Protein AF-A0A2A4NPJ2-F1 (afdb_monomer_lite)

Radius of gyration: 21.4 Å; chains: 1; bounding box: 57×43×65 Å

pLDDT: mean 79.49, std 15.59, range [33.19, 97.94]

Structure (mmCIF, N/CA/C/O backbone):
data_AF-A0A2A4NPJ2-F1
#
_entry.id   AF-A0A2A4NPJ2-F1
#
loop_
_atom_site.group_PDB
_atom_site.id
_atom_site.type_symbol
_atom_site.label_atom_id
_atom_site.label_alt_id
_atom_site.label_comp_id
_atom_site.label_asym_id
_atom_site.label_entity_id
_atom_site.label_seq_id
_atom_site.pdbx_PDB_ins_code
_atom_site.Cartn_x
_atom_site.Cartn_y
_atom_site.Cartn_z
_atom_site.occupancy
_atom_site.B_iso_or_equiv
_atom_site.auth_seq_id
_atom_site.auth_comp_id
_atom_site.auth_asym_id
_atom_site.auth_atom_id
_atom_site.pdbx_PDB_model_num
ATOM 1 N N . MET A 1 1 ? 4.115 4.127 -34.976 1.00 37.84 1 MET A N 1
ATOM 2 C CA . MET A 1 1 ? 2.954 5.045 -34.970 1.00 37.84 1 MET A CA 1
ATOM 3 C C . MET A 1 1 ? 3.213 6.065 -33.872 1.00 37.84 1 MET A C 1
ATOM 5 O O . MET A 1 1 ? 3.598 5.655 -32.788 1.00 37.84 1 MET A O 1
ATOM 9 N N . PHE A 1 2 ? 3.169 7.351 -34.216 1.00 33.19 2 PHE A N 1
ATOM 10 C CA . PHE A 1 2 ? 3.746 8.471 -33.465 1.00 33.19 2 PHE A CA 1
ATOM 11 C C . PHE A 1 2 ? 3.137 8.663 -32.072 1.00 33.19 2 PHE A C 1
ATOM 13 O O . PHE A 1 2 ? 1.948 8.946 -31.958 1.00 33.19 2 PHE A O 1
ATOM 20 N N . PHE A 1 3 ? 3.976 8.616 -31.040 1.00 36.50 3 PHE A N 1
ATOM 21 C CA . PHE A 1 3 ? 3.668 9.196 -29.741 1.00 36.50 3 PHE A CA 1
ATOM 22 C C . PHE A 1 3 ? 4.771 10.215 -29.409 1.00 36.50 3 PHE A C 1
ATOM 24 O O . PHE A 1 3 ? 5.956 9.891 -29.369 1.00 36.50 3 PHE A O 1
ATOM 31 N N . ASN A 1 4 ? 4.382 11.489 -29.303 1.00 46.84 4 ASN A N 1
ATOM 32 C CA . ASN A 1 4 ? 5.209 12.538 -28.706 1.00 46.84 4 ASN A CA 1
ATOM 33 C C . ASN A 1 4 ? 5.030 12.418 -27.197 1.00 46.84 4 ASN A C 1
ATOM 35 O O . ASN A 1 4 ? 3.875 12.390 -26.788 1.00 46.84 4 ASN A O 1
ATOM 39 N N . GLY A 1 5 ? 6.112 12.443 -26.406 1.00 56.00 5 GLY A N 1
ATOM 40 C CA . GLY A 1 5 ? 6.129 12.109 -24.968 1.00 56.00 5 GLY A CA 1
ATOM 41 C C . GLY A 1 5 ? 4.948 12.607 -24.117 1.00 56.00 5 GLY A C 1
ATOM 42 O O . GLY A 1 5 ? 4.549 11.939 -23.168 1.00 56.00 5 GLY A O 1
ATOM 43 N N . SER A 1 6 ? 4.343 13.751 -24.454 1.00 63.91 6 SER A N 1
ATOM 44 C CA . SER A 1 6 ? 3.122 14.269 -23.818 1.00 63.91 6 SER A CA 1
ATOM 45 C C . SER A 1 6 ? 1.911 13.321 -23.899 1.00 63.91 6 SER A C 1
ATOM 47 O O . SER A 1 6 ? 1.078 13.312 -22.992 1.00 63.91 6 SER A O 1
ATOM 49 N N . THR A 1 7 ? 1.819 12.508 -24.948 1.00 70.00 7 THR A N 1
ATOM 50 C CA . THR A 1 7 ? 0.720 11.569 -25.216 1.00 70.00 7 THR A CA 1
ATOM 51 C C . THR A 1 7 ? 0.802 10.350 -24.296 1.00 70.00 7 THR A C 1
ATOM 53 O O . THR A 1 7 ? -0.206 9.939 -23.722 1.00 70.00 7 THR A O 1
ATOM 56 N N . GLU A 1 8 ? 2.002 9.808 -24.085 1.00 71.25 8 GLU A N 1
ATOM 57 C CA . GLU A 1 8 ? 2.269 8.692 -23.173 1.00 71.25 8 GLU A CA 1
ATOM 58 C C . GLU A 1 8 ? 2.045 9.110 -21.719 1.00 71.25 8 GLU A C 1
ATOM 60 O O . GLU A 1 8 ? 1.394 8.386 -20.963 1.00 71.25 8 GLU A O 1
ATOM 65 N N . TYR A 1 9 ? 2.491 10.315 -21.342 1.00 69.81 9 TYR A N 1
ATOM 66 C CA . TYR A 1 9 ? 2.181 10.895 -20.032 1.00 69.81 9 TYR A CA 1
ATOM 67 C C . TYR A 1 9 ? 0.668 11.000 -19.806 1.00 69.81 9 TYR A C 1
ATOM 69 O O . TYR A 1 9 ? 0.167 10.566 -18.766 1.00 69.81 9 TYR A O 1
ATOM 77 N N . ALA A 1 10 ? -0.074 11.541 -20.777 1.00 69.81 10 ALA A N 1
ATOM 78 C CA . ALA A 1 10 ? -1.525 11.668 -20.676 1.00 69.81 10 ALA A CA 1
ATOM 79 C C . ALA A 1 10 ? -2.221 10.300 -20.569 1.00 69.81 10 ALA A C 1
ATOM 81 O O . ALA A 1 10 ? -3.162 10.153 -19.784 1.00 69.81 10 ALA A O 1
ATOM 82 N N . LEU A 1 11 ? -1.742 9.287 -21.298 1.00 74.81 11 LEU A N 1
ATOM 83 C CA . LEU A 1 11 ? -2.266 7.922 -21.238 1.00 74.81 11 LEU A CA 1
ATOM 84 C C . LEU A 1 11 ? -2.028 7.283 -19.863 1.00 74.81 11 LEU A C 1
ATOM 86 O O . LEU A 1 11 ? -2.975 6.778 -19.259 1.00 74.81 11 LEU A O 1
ATOM 90 N N . ILE A 1 12 ? -0.801 7.349 -19.336 1.00 74.88 12 ILE A N 1
ATOM 91 C CA . ILE A 1 12 ? -0.451 6.813 -18.009 1.00 74.88 12 ILE A CA 1
ATOM 92 C C . ILE A 1 12 ? -1.304 7.478 -16.924 1.00 74.88 12 ILE A C 1
ATOM 94 O O . ILE A 1 12 ? -1.872 6.792 -16.067 1.00 74.88 12 ILE A O 1
ATOM 98 N N . LEU A 1 13 ? -1.454 8.804 -16.979 1.00 74.88 13 LEU A N 1
ATOM 99 C CA . LEU A 1 13 ? -2.294 9.547 -16.039 1.00 74.88 13 LEU A CA 1
ATOM 100 C C . LEU A 1 13 ? -3.776 9.181 -16.176 1.00 74.88 13 LEU A C 1
ATOM 102 O O . LEU A 1 13 ? -4.450 9.001 -15.162 1.00 74.88 13 LEU A O 1
ATOM 106 N N . SER A 1 14 ? -4.278 9.000 -17.398 1.00 73.19 14 SER A N 1
ATOM 107 C CA . SER A 1 14 ? -5.668 8.598 -17.647 1.00 73.19 14 SER A CA 1
ATOM 108 C C . SER A 1 14 ? -5.957 7.196 -17.115 1.00 73.19 14 SER A C 1
ATOM 110 O O . SER A 1 14 ? -6.957 6.996 -16.428 1.00 73.19 14 SER A O 1
ATOM 112 N N . ILE A 1 15 ? -5.062 6.233 -17.352 1.00 76.06 15 ILE A N 1
ATO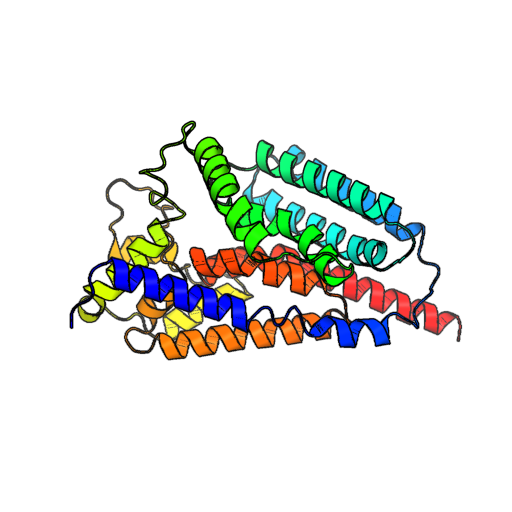M 113 C CA . ILE A 1 15 ? -5.186 4.872 -16.812 1.00 76.06 15 ILE A CA 1
ATOM 114 C C . ILE A 1 15 ? -5.132 4.906 -15.282 1.00 76.06 15 ILE A C 1
ATOM 116 O O . ILE A 1 15 ? -5.955 4.271 -14.626 1.00 76.06 15 ILE A O 1
ATOM 120 N N . THR A 1 16 ? -4.221 5.693 -14.706 1.00 74.69 16 THR A N 1
ATOM 121 C CA . THR A 1 16 ? -4.122 5.884 -13.251 1.00 74.69 16 THR A CA 1
ATOM 122 C C . THR A 1 16 ? -5.418 6.460 -12.677 1.00 74.69 16 THR A C 1
ATOM 124 O O . THR A 1 16 ? -5.929 5.969 -11.669 1.00 74.69 16 THR A O 1
ATOM 127 N N . PHE A 1 17 ? -5.999 7.465 -13.335 1.00 74.19 17 PHE A N 1
ATOM 128 C CA . PHE A 1 17 ? -7.273 8.056 -12.938 1.00 74.19 17 PHE A CA 1
ATOM 129 C C . PHE A 1 17 ? -8.427 7.050 -13.025 1.00 74.19 17 PHE A C 1
ATOM 131 O O . PHE A 1 17 ? -9.209 6.939 -12.084 1.00 74.19 17 PHE A O 1
ATOM 138 N N . ILE A 1 18 ? -8.511 6.270 -14.107 1.00 72.88 18 ILE A N 1
ATOM 139 C CA . ILE A 1 18 ? -9.513 5.206 -14.269 1.00 72.88 18 ILE A CA 1
ATOM 140 C C . ILE A 1 18 ? -9.355 4.150 -13.169 1.00 72.88 18 ILE A C 1
ATOM 142 O O . ILE A 1 18 ? -10.344 3.751 -12.554 1.00 72.88 18 ILE A O 1
ATOM 146 N N . PHE A 1 19 ? -8.124 3.748 -12.852 1.00 71.44 19 PHE A N 1
ATOM 147 C CA . PHE A 1 19 ? -7.827 2.815 -11.764 1.00 71.44 19 PHE A CA 1
ATOM 148 C C . PHE A 1 19 ? -8.339 3.351 -10.414 1.00 71.44 19 PHE A C 1
ATOM 150 O O . PHE A 1 19 ? -9.047 2.649 -9.685 1.00 71.44 19 PHE A O 1
ATOM 157 N N . PHE A 1 20 ? -8.092 4.634 -10.127 1.00 69.62 20 PHE A N 1
ATOM 158 C CA . PHE A 1 20 ? -8.649 5.335 -8.965 1.00 69.62 20 PHE A CA 1
ATOM 159 C C . PHE A 1 20 ? -10.156 5.593 -9.039 1.00 69.62 20 PHE A C 1
ATOM 161 O O . PHE A 1 20 ? -10.760 5.846 -8.006 1.00 69.62 20 PHE A O 1
ATOM 168 N N . ALA A 1 21 ? -10.795 5.558 -10.202 1.00 66.38 21 ALA A N 1
ATOM 169 C CA . ALA A 1 21 ? -12.247 5.677 -10.298 1.00 66.38 21 ALA A CA 1
ATOM 170 C C . ALA A 1 21 ? -12.932 4.327 -10.026 1.00 66.38 21 ALA A C 1
ATOM 172 O O . ALA A 1 21 ? -13.960 4.270 -9.345 1.00 66.38 21 ALA A O 1
ATOM 173 N N . ILE A 1 22 ? -12.341 3.234 -10.519 1.00 66.75 22 ILE A N 1
ATOM 174 C CA . ILE A 1 22 ? -12.898 1.878 -10.443 1.00 66.75 22 ILE A CA 1
ATOM 175 C C . ILE A 1 22 ? -12.765 1.292 -9.033 1.00 66.75 22 ILE A C 1
ATOM 177 O O . ILE A 1 22 ? -13.729 0.729 -8.508 1.00 66.75 22 ILE A O 1
ATOM 181 N N . ILE A 1 23 ? -11.596 1.420 -8.400 1.00 60.66 23 ILE A N 1
ATOM 182 C CA . ILE A 1 23 ? -11.317 0.724 -7.132 1.00 60.66 23 ILE A CA 1
ATOM 183 C C . ILE A 1 23 ? -12.108 1.275 -5.942 1.00 60.66 23 ILE A C 1
ATOM 185 O O . ILE A 1 23 ? -12.667 0.472 -5.183 1.00 60.66 23 ILE A O 1
ATOM 189 N N . PRO A 1 24 ? -12.213 2.602 -5.740 1.00 55.31 24 PRO A N 1
ATOM 190 C CA . PRO A 1 24 ? -12.777 3.101 -4.504 1.00 55.31 24 PRO A CA 1
ATOM 191 C C . PRO A 1 24 ? -14.247 2.737 -4.344 1.00 55.31 24 PRO A C 1
ATOM 193 O O . PRO A 1 24 ? -14.637 2.373 -3.234 1.00 55.31 24 PRO A O 1
ATOM 196 N N . GLY A 1 25 ? -15.098 2.815 -5.380 1.00 52.47 25 GLY A N 1
ATOM 197 C CA . GLY A 1 25 ? -16.555 2.622 -5.219 1.00 52.47 25 GLY A CA 1
ATOM 198 C C . GLY A 1 25 ? -17.139 3.358 -3.990 1.00 52.47 25 GLY A C 1
ATOM 199 O O . GLY A 1 25 ? -18.184 2.976 -3.460 1.00 52.47 25 GLY A O 1
ATOM 200 N N . TYR A 1 26 ? -16.415 4.374 -3.496 1.00 45.81 26 TYR A N 1
ATOM 201 C CA . TYR A 1 26 ? -16.353 4.755 -2.075 1.00 45.81 26 TYR A CA 1
ATOM 202 C C . TYR A 1 26 ? -17.618 5.505 -1.668 1.00 45.81 26 TYR A C 1
ATOM 204 O O . TYR A 1 26 ? -18.000 5.569 -0.503 1.00 45.81 26 TYR A O 1
ATOM 212 N N . GLN A 1 27 ? -18.309 6.047 -2.666 1.00 47.31 27 GLN A N 1
ATOM 213 C CA . GLN A 1 27 ? -19.460 6.905 -2.474 1.00 47.31 27 GLN A CA 1
ATOM 214 C C . GLN A 1 27 ? -20.775 6.126 -2.325 1.00 47.31 27 GLN A C 1
ATOM 216 O O . GLN A 1 27 ? -21.693 6.625 -1.678 1.00 47.31 27 GLN A O 1
ATOM 221 N N . LYS A 1 28 ? -20.885 4.886 -2.833 1.00 44.47 28 LYS A N 1
ATOM 222 C CA . LYS A 1 28 ? -22.147 4.116 -2.754 1.00 44.47 28 LYS A CA 1
ATOM 223 C C . LYS A 1 28 ? -22.298 3.277 -1.477 1.00 44.47 28 LYS A C 1
ATOM 225 O O . LYS A 1 28 ? -23.414 2.895 -1.130 1.00 44.47 28 LYS A O 1
ATOM 230 N N . THR A 1 29 ? -21.228 3.042 -0.717 1.00 45.69 29 THR A N 1
ATOM 231 C CA . THR A 1 29 ? -21.263 2.250 0.531 1.00 45.69 29 THR A CA 1
ATOM 232 C C . THR A 1 29 ? -21.981 2.933 1.700 1.00 45.69 29 THR A C 1
ATOM 234 O O . THR A 1 29 ? -22.382 2.242 2.641 1.00 45.69 29 THR A O 1
ATOM 237 N N . LYS A 1 30 ? -22.237 4.252 1.632 1.00 43.66 30 LYS A N 1
ATOM 238 C CA . LYS A 1 30 ? -22.992 4.988 2.667 1.00 43.66 30 LYS A CA 1
ATOM 239 C C . LYS A 1 30 ? -24.392 4.412 2.921 1.00 43.66 30 LYS A C 1
ATOM 241 O O . LYS A 1 30 ? -24.858 4.438 4.059 1.00 43.66 30 LYS A O 1
ATOM 246 N N . PHE A 1 31 ? -25.046 3.842 1.904 1.00 33.38 31 PHE A N 1
ATOM 247 C CA . PHE A 1 31 ? -26.418 3.335 2.038 1.00 33.38 31 PHE A CA 1
ATOM 248 C C . PHE A 1 31 ? -26.519 2.020 2.830 1.00 33.38 31 PHE A C 1
ATOM 250 O O . PHE A 1 31 ? -27.509 1.792 3.521 1.00 33.38 31 PHE A O 1
ATOM 257 N N . VAL A 1 32 ? -25.485 1.172 2.794 1.00 38.81 32 VAL A N 1
ATOM 258 C CA . VAL A 1 32 ? -25.503 -0.137 3.479 1.00 38.81 32 VAL A CA 1
ATOM 259 C C . VAL A 1 32 ? -25.161 0.005 4.968 1.00 38.81 32 VAL A C 1
ATOM 261 O O . VAL A 1 32 ? -25.775 -0.643 5.816 1.00 38.81 32 VAL A O 1
ATOM 264 N N . VAL A 1 33 ? -24.233 0.904 5.315 1.00 41.72 33 VAL A N 1
ATOM 265 C CA . VAL A 1 33 ? -23.778 1.106 6.704 1.00 41.72 33 VAL A CA 1
ATOM 266 C C . VAL A 1 33 ? -24.876 1.720 7.577 1.00 41.72 33 VAL A C 1
ATOM 268 O O . VAL A 1 33 ? -25.047 1.311 8.727 1.00 41.72 33 VAL A O 1
ATOM 271 N N . LYS A 1 34 ? -25.689 2.633 7.026 1.00 37.66 34 LYS A N 1
ATOM 272 C CA . LYS A 1 34 ? -26.767 3.301 7.775 1.00 37.66 34 LYS A CA 1
ATOM 273 C C . LYS A 1 34 ? -27.809 2.313 8.325 1.00 37.66 34 LYS A C 1
ATOM 275 O O . LYS A 1 34 ? -28.372 2.567 9.382 1.00 37.66 34 LYS A O 1
ATOM 280 N N . LYS A 1 35 ? -28.016 1.164 7.665 1.00 33.94 35 LYS A N 1
ATOM 281 C CA . LYS A 1 35 ? -28.987 0.136 8.086 1.00 33.94 35 LYS A CA 1
ATOM 282 C C . LYS A 1 35 ? -28.438 -0.838 9.144 1.00 33.94 35 LYS A C 1
ATOM 284 O O . LYS A 1 35 ? -29.213 -1.375 9.924 1.00 33.94 35 LYS A O 1
ATOM 289 N N . LEU A 1 36 ? -27.116 -1.035 9.218 1.00 39.06 36 LEU A N 1
ATOM 290 C CA . LEU A 1 36 ? -26.471 -1.941 10.188 1.00 39.06 36 LEU A CA 1
ATOM 291 C C . LEU A 1 36 ? -26.113 -1.262 11.522 1.00 39.06 36 LEU A C 1
ATOM 293 O O . LEU A 1 36 ? -26.078 -1.922 12.559 1.00 39.06 36 LEU A O 1
ATOM 297 N N . VAL A 1 37 ? -25.863 0.051 11.517 1.00 43.12 37 VAL A N 1
ATOM 298 C CA . VAL A 1 37 ? -25.403 0.797 12.707 1.00 43.12 37 VAL A CA 1
ATOM 299 C C . VAL A 1 37 ? -26.528 1.080 13.716 1.00 43.12 37 VAL A C 1
ATOM 301 O O . VAL A 1 37 ? -26.252 1.247 14.902 1.00 43.12 37 VAL A O 1
ATOM 304 N N . VAL A 1 38 ? -27.798 1.052 13.299 1.00 40.94 38 VAL A N 1
ATOM 305 C CA . VAL A 1 38 ? -28.941 1.393 14.172 1.00 40.94 38 VAL A CA 1
ATOM 306 C C . VAL A 1 38 ? -29.167 0.376 15.309 1.00 40.94 38 VAL A C 1
ATOM 308 O O . VAL A 1 38 ? -29.736 0.740 16.331 1.00 40.94 38 VAL A O 1
ATOM 311 N N . ASN A 1 39 ? -28.629 -0.849 15.223 1.00 36.66 39 ASN A N 1
ATOM 312 C CA . ASN A 1 39 ? -28.914 -1.925 16.189 1.00 36.66 39 ASN A CA 1
ATOM 313 C C . ASN A 1 39 ? -27.791 -2.277 17.189 1.00 36.66 39 ASN A C 1
ATOM 315 O O . ASN A 1 39 ? -27.896 -3.282 17.888 1.00 36.66 39 ASN A O 1
ATOM 319 N N . GLN A 1 40 ? -26.709 -1.493 17.303 1.00 42.59 40 GLN A N 1
ATOM 320 C CA . GLN A 1 40 ? -25.598 -1.806 18.227 1.00 42.59 40 GLN A CA 1
ATOM 321 C C . GLN A 1 40 ? -25.270 -0.683 19.224 1.00 42.59 40 GLN A C 1
ATOM 323 O O . GLN A 1 40 ? -24.109 -0.309 19.395 1.00 42.59 40 GLN A O 1
ATOM 328 N N . ARG A 1 41 ? -26.273 -0.175 19.954 1.00 38.62 41 ARG A N 1
ATOM 329 C CA . ARG A 1 41 ? -26.024 0.575 21.199 1.00 38.62 41 ARG A CA 1
ATOM 330 C C . ARG A 1 41 ? -25.589 -0.403 22.293 1.00 38.62 41 ARG A C 1
ATOM 332 O O . ARG A 1 41 ? -26.421 -0.924 23.022 1.00 38.62 41 ARG A O 1
ATOM 339 N N . PHE A 1 42 ? -24.288 -0.671 22.395 1.00 43.62 42 PHE A N 1
ATOM 340 C CA . PHE A 1 42 ? -23.726 -1.431 23.513 1.00 43.62 42 PHE A CA 1
ATOM 341 C C . PHE A 1 42 ? -22.606 -0.677 24.232 1.00 43.62 42 PHE A C 1
ATOM 343 O O . PHE A 1 42 ? -21.728 -0.061 23.632 1.00 43.62 42 PHE A O 1
ATOM 350 N N . ARG A 1 43 ? -22.677 -0.799 25.556 1.00 39.81 43 ARG A N 1
ATOM 351 C CA . ARG A 1 43 ? -21.858 -0.237 26.632 1.00 39.81 43 ARG A CA 1
ATOM 352 C C . ARG A 1 43 ? -20.415 -0.785 26.576 1.00 39.81 43 ARG A C 1
ATOM 354 O O . ARG A 1 43 ? -20.069 -1.695 27.317 1.00 39.81 43 ARG A O 1
ATOM 361 N N . ILE A 1 44 ? -19.577 -0.275 25.665 1.00 43.38 44 ILE A N 1
ATOM 362 C CA . ILE A 1 44 ? -18.128 -0.588 25.566 1.00 43.38 44 ILE A CA 1
ATOM 363 C C . ILE A 1 44 ? -17.310 0.717 25.563 1.00 43.38 44 ILE A C 1
ATOM 365 O O . ILE A 1 44 ? -16.522 0.977 24.654 1.00 43.38 44 ILE A O 1
ATOM 369 N N . GLU A 1 45 ? -17.546 1.593 26.542 1.00 51.19 45 GLU A N 1
ATOM 370 C CA . GLU A 1 45 ? -17.061 2.982 26.469 1.00 51.19 45 GLU A CA 1
ATOM 371 C C . GLU A 1 45 ? -15.768 3.282 27.244 1.00 51.19 45 GLU A C 1
ATOM 373 O O . GLU A 1 45 ? -15.083 4.235 26.876 1.00 51.19 45 GLU A O 1
ATOM 378 N N . ASN A 1 46 ? -15.366 2.463 28.230 1.00 49.50 46 ASN A N 1
ATOM 379 C CA . ASN A 1 46 ? -14.156 2.749 29.025 1.00 49.50 46 ASN A CA 1
ATOM 380 C C . ASN A 1 46 ? -12.934 1.875 28.697 1.00 49.50 46 ASN A C 1
ATOM 382 O O . ASN A 1 46 ? -11.859 2.427 28.476 1.00 49.50 46 ASN A O 1
ATOM 386 N N . ASN A 1 47 ? -13.070 0.551 28.550 1.00 53.38 47 ASN A N 1
ATOM 387 C CA . ASN A 1 47 ? -11.896 -0.315 28.314 1.00 53.38 47 ASN A CA 1
ATOM 388 C C . ASN A 1 47 ? -11.215 -0.115 26.946 1.00 53.38 47 ASN A C 1
ATOM 390 O O . ASN A 1 47 ? -10.044 -0.444 26.792 1.00 53.38 47 ASN A O 1
ATOM 394 N N . ASN A 1 48 ? -11.908 0.444 25.948 1.00 59.53 48 ASN A N 1
ATOM 395 C CA . ASN A 1 48 ? -11.289 0.714 24.644 1.00 59.53 48 ASN A CA 1
ATOM 396 C C . ASN A 1 48 ? -10.383 1.956 24.661 1.00 59.53 48 ASN A C 1
ATOM 398 O O . ASN A 1 48 ? -9.466 2.028 23.849 1.00 59.53 48 ASN A O 1
ATOM 402 N N . LYS A 1 49 ? -10.613 2.922 25.564 1.00 63.91 49 LYS A N 1
ATOM 403 C CA . LYS A 1 49 ? -9.827 4.168 25.621 1.00 63.91 49 LYS A CA 1
ATOM 404 C C . LYS A 1 49 ? -8.430 3.932 26.194 1.00 63.91 49 LYS A C 1
ATOM 406 O O . LYS A 1 49 ? -7.466 4.471 25.664 1.00 63.91 49 LYS A O 1
ATOM 411 N N . SER A 1 50 ? -8.317 3.094 27.226 1.00 58.25 50 SER A N 1
ATOM 412 C CA . SER A 1 50 ? -7.031 2.719 27.825 1.00 58.25 50 SER A CA 1
ATOM 413 C C . SER A 1 50 ? -6.187 1.867 26.877 1.00 58.25 50 SER A C 1
ATOM 415 O O . SER A 1 50 ? -5.021 2.178 26.673 1.00 58.25 50 SER A O 1
ATOM 417 N N . LEU A 1 51 ? -6.778 0.861 26.219 1.00 61.62 51 LEU A N 1
ATOM 418 C CA . LEU A 1 51 ? -6.099 0.057 25.188 1.00 61.62 51 LEU A CA 1
ATOM 419 C C . LEU A 1 51 ? -5.638 0.904 23.994 1.00 61.62 51 LEU A C 1
ATOM 421 O O . LEU A 1 51 ? -4.560 0.678 23.451 1.00 61.62 51 LEU A O 1
ATOM 425 N N . TRP A 1 52 ? -6.435 1.900 23.608 1.00 66.25 52 TRP A N 1
ATOM 426 C CA . TRP A 1 52 ? -6.071 2.856 22.570 1.00 66.25 52 TRP A CA 1
ATOM 427 C C . TRP A 1 52 ? -4.871 3.722 22.982 1.00 66.25 52 TRP A C 1
ATOM 429 O O . TRP A 1 52 ? -3.879 3.784 22.256 1.00 66.25 52 TRP A O 1
ATOM 439 N N . PHE A 1 53 ? -4.916 4.319 24.173 1.00 64.88 53 PHE A N 1
ATOM 440 C CA . PHE A 1 53 ? -3.811 5.119 24.703 1.00 64.88 53 PHE A CA 1
ATOM 441 C C . PHE A 1 53 ? -2.526 4.287 24.844 1.00 64.88 53 PHE A C 1
ATOM 443 O O . PHE A 1 53 ? -1.445 4.740 24.483 1.00 64.88 53 PHE A O 1
ATOM 450 N N . LEU A 1 54 ? -2.656 3.026 25.263 1.00 63.62 54 LEU A N 1
ATOM 451 C CA . LEU A 1 54 ? -1.539 2.093 25.382 1.00 63.62 54 LEU A CA 1
ATOM 452 C C . LEU A 1 54 ? -0.944 1.726 24.015 1.00 63.62 54 LEU A C 1
ATOM 454 O O . LEU A 1 54 ? 0.273 1.706 23.870 1.00 63.62 54 LEU A O 1
ATOM 458 N N . SER A 1 55 ? -1.777 1.516 22.988 1.00 63.72 55 SER A N 1
ATOM 459 C CA . SER A 1 55 ? -1.285 1.298 21.619 1.00 63.72 55 SER A CA 1
ATOM 460 C C . SER A 1 55 ? -0.511 2.507 21.091 1.00 63.72 55 SER A C 1
ATOM 462 O O . SER A 1 55 ? 0.525 2.339 20.465 1.00 63.72 55 SER A O 1
ATOM 464 N N . ILE A 1 56 ? -0.947 3.721 21.425 1.00 66.88 56 ILE A N 1
ATOM 465 C CA . ILE A 1 56 ? -0.245 4.966 21.099 1.00 66.88 56 ILE A CA 1
ATOM 466 C C . ILE A 1 56 ? 1.104 5.071 21.802 1.00 66.88 56 ILE A C 1
ATOM 468 O O . ILE A 1 56 ? 2.089 5.418 21.162 1.00 66.88 56 ILE A O 1
ATOM 472 N N . ILE A 1 57 ? 1.164 4.737 23.090 1.00 64.12 57 ILE A N 1
ATOM 473 C CA . ILE A 1 57 ? 2.419 4.722 23.848 1.00 64.12 57 ILE A CA 1
ATOM 474 C C . ILE A 1 57 ? 3.408 3.739 23.213 1.00 64.12 57 ILE A C 1
ATOM 476 O O . ILE A 1 57 ? 4.568 4.085 23.008 1.00 64.12 57 ILE A O 1
ATOM 480 N N . VAL A 1 58 ? 2.945 2.544 22.835 1.00 65.38 58 VAL A N 1
ATOM 481 C CA . VAL A 1 58 ? 3.777 1.546 22.148 1.00 65.38 58 VAL A CA 1
ATOM 482 C C . VAL A 1 58 ? 4.273 2.074 20.797 1.00 65.38 58 VAL A C 1
ATOM 484 O O . VAL A 1 58 ? 5.465 1.973 20.521 1.00 65.38 58 VAL A O 1
ATOM 487 N N . VAL A 1 59 ? 3.409 2.699 19.985 1.00 63.75 59 VAL A N 1
ATOM 488 C CA . VAL A 1 59 ? 3.808 3.327 18.706 1.00 63.75 59 VAL A CA 1
ATOM 489 C C . VAL A 1 59 ? 4.888 4.397 18.917 1.00 63.75 59 VAL A C 1
ATOM 491 O O . VAL A 1 59 ? 5.817 4.479 18.119 1.00 63.75 59 VAL A O 1
ATOM 494 N N . SER A 1 60 ? 4.785 5.200 19.979 1.00 61.44 60 SER A N 1
ATOM 495 C CA . SER A 1 60 ? 5.715 6.302 20.256 1.00 61.44 60 SER A CA 1
ATOM 496 C C . SER A 1 60 ? 7.066 5.847 20.817 1.00 61.44 60 SER A C 1
ATOM 498 O O . SER A 1 60 ? 8.075 6.486 20.544 1.00 61.44 60 SER A O 1
ATOM 500 N N . ILE A 1 61 ? 7.105 4.769 21.606 1.00 68.19 61 ILE A N 1
ATOM 501 C CA . ILE A 1 61 ? 8.323 4.327 22.311 1.00 68.19 61 ILE A CA 1
ATOM 502 C C . ILE A 1 61 ? 9.168 3.370 21.461 1.00 68.19 61 ILE A C 1
ATOM 504 O O . ILE A 1 61 ? 10.394 3.448 21.482 1.00 68.19 61 ILE A O 1
ATOM 508 N N . VAL A 1 62 ? 8.536 2.479 20.694 1.00 67.50 62 VAL A N 1
ATOM 509 C CA . VAL A 1 62 ? 9.225 1.422 19.927 1.00 67.50 62 VAL A CA 1
ATOM 510 C C . VAL A 1 62 ? 10.333 1.949 18.996 1.00 67.50 62 VAL A C 1
ATOM 512 O O . VAL A 1 62 ? 11.433 1.399 19.039 1.00 67.50 62 VAL A O 1
ATOM 515 N N . PRO A 1 63 ? 10.113 3.006 18.190 1.00 61.97 63 PRO A N 1
ATOM 516 C CA . PRO A 1 63 ? 11.141 3.530 17.289 1.00 61.97 63 PRO A CA 1
ATOM 517 C C . PRO A 1 63 ? 12.315 4.172 18.039 1.00 61.97 63 PRO A C 1
ATOM 519 O O . PRO A 1 63 ? 13.440 4.135 17.557 1.00 61.97 63 PRO A O 1
ATOM 522 N N . ILE A 1 64 ? 12.048 4.739 19.222 1.00 64.50 64 ILE A N 1
ATOM 523 C CA . ILE A 1 64 ? 13.045 5.413 20.064 1.00 64.50 64 ILE A CA 1
ATOM 524 C C . ILE A 1 64 ? 13.945 4.385 20.759 1.00 64.50 64 ILE A C 1
ATOM 526 O O . ILE A 1 64 ? 15.146 4.598 20.877 1.00 64.50 64 ILE A O 1
ATOM 530 N N . VAL A 1 65 ? 13.375 3.265 21.214 1.00 67.75 65 VAL A N 1
ATOM 531 C CA . VAL A 1 65 ? 14.103 2.253 21.997 1.00 67.75 65 VAL A CA 1
ATOM 532 C C . VAL A 1 65 ? 14.918 1.308 21.120 1.00 67.75 65 VAL A C 1
ATOM 534 O O . VAL A 1 65 ? 16.002 0.900 21.524 1.00 67.75 65 VAL A O 1
ATOM 537 N N . LEU A 1 66 ? 14.411 0.929 19.944 1.00 66.75 66 LEU A N 1
ATOM 538 C CA . LEU A 1 66 ? 15.044 -0.132 19.157 1.00 66.75 66 LEU A CA 1
ATOM 539 C C . LEU A 1 66 ? 16.239 0.334 18.322 1.00 66.75 66 LEU A C 1
ATOM 541 O O . LEU A 1 66 ? 17.054 -0.509 17.967 1.00 66.75 66 LEU A O 1
ATOM 545 N N . GLY A 1 67 ? 16.361 1.627 17.999 1.00 62.12 67 GLY A N 1
ATOM 546 C CA . GLY A 1 67 ? 17.492 2.197 17.245 1.00 62.12 67 GLY A CA 1
ATOM 547 C C . GLY A 1 67 ? 17.632 1.726 15.784 1.00 62.12 67 GLY A C 1
ATOM 548 O O . GLY A 1 67 ? 18.127 2.475 14.948 1.00 62.12 67 GLY A O 1
ATOM 549 N N . GLU A 1 68 ? 17.146 0.529 15.444 1.00 68.19 68 GLU A N 1
ATOM 550 C CA . GLU A 1 68 ? 17.179 -0.066 14.109 1.00 68.19 68 GLU A CA 1
ATOM 551 C C . GLU A 1 68 ? 15.823 0.038 13.397 1.00 68.19 68 GLU A C 1
ATOM 553 O O . GLU A 1 68 ? 14.813 -0.561 13.783 1.00 68.19 68 GLU A O 1
ATOM 558 N N . VAL A 1 69 ? 15.818 0.774 12.285 1.00 65.31 69 VAL A N 1
ATOM 559 C CA . VAL A 1 69 ? 14.626 1.082 11.478 1.00 65.31 69 VAL A CA 1
ATOM 560 C C . VAL A 1 69 ? 13.945 -0.174 10.912 1.00 65.31 69 VAL A C 1
ATOM 562 O O . VAL A 1 69 ? 12.714 -0.242 10.849 1.00 65.31 69 VAL A O 1
ATOM 565 N N . SER A 1 70 ? 14.728 -1.178 10.507 1.00 67.12 70 SER A N 1
ATOM 566 C CA . SER A 1 70 ? 14.239 -2.396 9.844 1.00 67.12 70 SER A CA 1
ATOM 567 C C . SER A 1 70 ? 13.433 -3.294 10.788 1.00 67.12 70 SER A C 1
ATOM 569 O O . SER A 1 70 ? 12.364 -3.777 10.409 1.00 67.12 70 SER A O 1
ATOM 571 N N . ALA A 1 71 ? 13.896 -3.469 12.028 1.00 69.06 71 ALA A N 1
ATOM 572 C CA . ALA A 1 71 ? 13.195 -4.228 13.061 1.00 69.06 71 ALA A CA 1
ATOM 573 C C . ALA A 1 71 ? 12.030 -3.436 13.681 1.00 69.06 71 ALA A C 1
ATOM 575 O O . ALA A 1 71 ? 11.006 -4.016 14.050 1.00 69.06 71 ALA A O 1
ATOM 576 N N . ALA A 1 72 ? 12.149 -2.107 13.757 1.00 76.12 72 ALA A N 1
ATOM 577 C CA . ALA A 1 72 ? 11.120 -1.252 14.341 1.00 76.12 72 ALA A CA 1
ATOM 578 C C . ALA A 1 72 ? 9.864 -1.129 13.462 1.00 76.12 72 ALA A C 1
ATOM 580 O O . ALA A 1 72 ? 8.759 -1.002 13.997 1.00 76.12 72 ALA A O 1
ATOM 581 N N . PHE A 1 73 ? 9.998 -1.185 12.129 1.00 81.75 73 PHE A N 1
ATOM 582 C CA . PHE A 1 73 ? 8.876 -0.924 11.222 1.00 81.75 73 PHE A CA 1
ATOM 583 C C . PHE A 1 73 ? 7.680 -1.880 11.400 1.00 81.75 73 PHE A C 1
ATOM 585 O O . PHE A 1 73 ? 6.567 -1.372 11.551 1.00 81.75 73 PHE A O 1
ATOM 592 N N . PRO A 1 74 ? 7.835 -3.222 11.440 1.00 86.19 74 PRO A N 1
ATOM 593 C CA . PRO A 1 74 ? 6.705 -4.131 11.653 1.00 86.19 74 PRO A CA 1
ATOM 594 C C . PRO A 1 74 ? 5.956 -3.878 12.965 1.00 86.19 74 PRO A C 1
ATOM 596 O O . PRO A 1 74 ? 4.725 -3.918 12.997 1.00 86.19 74 PRO A O 1
ATOM 599 N N . ILE A 1 75 ? 6.691 -3.591 14.043 1.00 83.88 75 ILE A N 1
ATOM 600 C CA . ILE A 1 75 ? 6.118 -3.341 15.371 1.00 83.88 75 ILE A CA 1
ATOM 601 C C . ILE A 1 75 ? 5.357 -2.012 15.362 1.00 83.88 75 ILE A C 1
ATOM 603 O O . ILE A 1 75 ? 4.206 -1.954 15.799 1.00 83.88 75 ILE A O 1
ATOM 607 N N . PHE A 1 76 ? 5.967 -0.964 14.804 1.00 83.75 76 PHE A N 1
ATOM 608 C CA . PHE A 1 76 ? 5.337 0.339 14.622 1.00 83.75 76 PHE A CA 1
ATOM 609 C C . PHE A 1 76 ? 4.059 0.238 13.776 1.00 83.75 76 PHE A C 1
ATOM 611 O O . PHE A 1 76 ? 2.991 0.676 14.209 1.00 83.75 76 PHE A O 1
ATOM 618 N N . ALA A 1 77 ? 4.140 -0.390 12.599 1.00 88.06 77 ALA A N 1
ATOM 619 C CA . ALA A 1 77 ? 3.015 -0.572 11.687 1.00 88.06 77 ALA A CA 1
ATOM 620 C C . ALA A 1 77 ? 1.872 -1.359 12.342 1.00 88.06 77 ALA A C 1
ATOM 622 O O . ALA A 1 77 ? 0.709 -0.950 12.264 1.00 88.06 77 ALA A O 1
ATOM 623 N N . GLY A 1 78 ? 2.203 -2.439 13.053 1.00 89.94 78 GLY A N 1
ATOM 624 C CA . GLY A 1 78 ? 1.227 -3.234 13.784 1.00 89.94 78 GLY A CA 1
ATOM 625 C C . GLY A 1 78 ? 0.541 -2.439 14.890 1.00 89.94 78 GLY A C 1
ATOM 626 O O . GLY A 1 78 ? -0.687 -2.420 14.956 1.00 89.94 78 GLY A O 1
ATOM 627 N N . ALA A 1 79 ? 1.295 -1.720 15.720 1.00 86.50 79 ALA A N 1
ATOM 628 C CA . ALA A 1 79 ? 0.723 -0.913 16.794 1.00 86.50 79 ALA A CA 1
ATOM 629 C C . ALA A 1 79 ? -0.162 0.230 16.251 1.00 86.50 79 ALA A C 1
ATOM 631 O O . ALA A 1 79 ? -1.249 0.489 16.782 1.00 86.50 79 ALA A O 1
ATOM 632 N N . LEU A 1 80 ? 0.229 0.842 15.130 1.00 87.06 80 LEU A N 1
ATOM 633 C CA . LEU A 1 80 ? -0.563 1.866 14.453 1.00 87.06 80 LEU A CA 1
ATOM 634 C C . LEU A 1 80 ? -1.867 1.298 13.885 1.00 87.06 80 LEU A C 1
ATOM 636 O O . LEU A 1 80 ? -2.935 1.897 14.038 1.00 87.06 80 LEU A O 1
ATOM 640 N N . ALA A 1 81 ? -1.805 0.111 13.284 1.00 91.56 81 ALA A N 1
ATOM 641 C CA . ALA A 1 81 ? -2.979 -0.580 12.775 1.00 91.56 81 ALA A CA 1
ATOM 642 C C . ALA A 1 81 ? -3.975 -0.939 13.885 1.00 91.56 81 ALA A C 1
ATOM 644 O O . ALA A 1 81 ? -5.189 -0.772 13.718 1.00 91.56 81 ALA A O 1
ATOM 645 N N . ILE A 1 82 ? -3.476 -1.367 15.046 1.00 89.75 82 ILE A N 1
ATOM 646 C CA . ILE A 1 82 ? -4.303 -1.604 16.234 1.00 89.75 82 ILE A CA 1
ATOM 647 C C . ILE A 1 82 ? -4.979 -0.300 16.672 1.00 89.75 82 ILE A C 1
ATOM 649 O O . ILE A 1 82 ? -6.197 -0.288 16.871 1.00 89.75 82 ILE A O 1
ATOM 653 N N . SER A 1 83 ? -4.230 0.805 16.747 1.00 86.88 83 SER A N 1
ATOM 654 C CA . SER A 1 83 ? -4.762 2.123 17.119 1.00 86.88 83 SER A CA 1
ATOM 655 C C . SER A 1 83 ? -5.901 2.567 16.196 1.00 86.88 83 SER A C 1
ATOM 657 O O . SER A 1 83 ? -7.001 2.845 16.676 1.00 86.88 83 SER A O 1
ATOM 659 N N . ILE A 1 84 ? -5.703 2.541 14.871 1.00 88.69 84 ILE A N 1
ATOM 660 C CA . ILE A 1 84 ? -6.751 2.866 13.881 1.00 88.69 84 ILE A CA 1
ATOM 661 C C . ILE A 1 84 ? -7.989 1.977 14.054 1.00 88.69 84 ILE A C 1
ATOM 663 O O . ILE A 1 84 ? -9.125 2.456 14.016 1.00 88.69 84 ILE A O 1
ATOM 667 N N . THR A 1 85 ? -7.781 0.676 14.260 1.00 90.75 85 THR A N 1
ATOM 668 C CA . THR A 1 85 ? -8.867 -0.302 14.411 1.00 90.75 85 THR A CA 1
ATOM 669 C C . THR A 1 85 ? -9.712 -0.025 15.654 1.00 90.75 85 THR A C 1
ATOM 671 O O . THR A 1 85 ? -10.942 -0.108 15.612 1.00 90.75 85 THR A O 1
ATOM 674 N N . LEU A 1 86 ? -9.077 0.333 16.772 1.00 86.06 86 LEU A N 1
ATOM 675 C CA . LEU A 1 86 ? -9.781 0.735 17.990 1.00 86.06 86 LEU A CA 1
ATOM 676 C C . LEU A 1 86 ? -10.526 2.058 17.790 1.00 86.06 86 LEU A C 1
ATOM 678 O O . LEU A 1 86 ? -11.683 2.189 18.203 1.00 86.06 86 LEU A O 1
ATOM 682 N N . SER A 1 87 ? -9.907 3.005 17.094 1.00 83.19 87 SER A N 1
ATOM 683 C CA . SER A 1 87 ? -10.487 4.321 16.837 1.00 83.19 87 SER A CA 1
ATOM 684 C C . SER A 1 87 ? -11.676 4.302 15.901 1.00 83.19 87 SER A C 1
ATOM 686 O O . SER A 1 87 ? -12.574 5.126 16.059 1.00 83.19 87 SER A O 1
ATOM 688 N N . GLU A 1 88 ? -11.772 3.325 15.000 1.00 87.94 88 GLU A N 1
ATOM 689 C CA . GLU A 1 88 ? -12.990 3.109 14.220 1.00 87.94 88 GLU A CA 1
ATOM 690 C C . GLU A 1 88 ? -14.224 3.002 15.126 1.00 87.94 88 GLU A C 1
ATOM 692 O O . GLU A 1 88 ? -15.272 3.576 14.826 1.00 87.94 88 GLU A O 1
ATOM 697 N N . LYS A 1 89 ? -14.115 2.303 16.260 1.00 83.50 89 LYS A N 1
ATOM 698 C CA . LYS A 1 89 ? -15.236 2.145 17.196 1.00 83.50 89 LYS A CA 1
ATOM 699 C C . LYS A 1 89 ? -15.606 3.457 17.876 1.00 83.50 89 LYS A C 1
ATOM 701 O O . LYS A 1 89 ? -16.790 3.725 18.064 1.00 83.50 89 LYS A O 1
ATOM 706 N N . ILE A 1 90 ? -14.602 4.264 18.217 1.00 78.81 90 ILE A N 1
ATOM 707 C CA . ILE A 1 90 ? -14.789 5.596 18.803 1.00 78.81 90 ILE A CA 1
ATOM 708 C C . ILE A 1 90 ? -15.472 6.511 17.782 1.00 78.81 90 ILE A C 1
ATOM 710 O O . ILE A 1 90 ? -16.439 7.188 18.105 1.00 78.81 90 ILE A O 1
ATOM 714 N N . ILE A 1 91 ? -15.032 6.486 16.525 1.00 79.56 91 ILE A N 1
ATOM 715 C CA . ILE A 1 91 ? -15.607 7.316 15.462 1.00 79.56 91 ILE A CA 1
ATOM 716 C C . ILE A 1 91 ? -17.040 6.878 15.132 1.00 79.56 91 ILE A C 1
ATOM 718 O O . ILE A 1 91 ? -17.880 7.741 14.866 1.00 79.56 91 ILE A O 1
ATOM 722 N N . LYS A 1 92 ? -17.346 5.574 15.187 1.00 81.69 92 LYS A N 1
ATOM 723 C CA . LYS A 1 92 ? -18.710 5.039 15.026 1.00 81.69 92 LYS A CA 1
ATOM 724 C C . LYS A 1 92 ? -19.669 5.529 16.116 1.00 81.69 92 LYS A C 1
ATOM 726 O O . LYS A 1 92 ? -20.860 5.693 15.833 1.00 81.69 92 LYS A O 1
ATOM 731 N N . SER A 1 93 ? -19.200 5.774 17.344 1.00 75.00 93 SER A N 1
ATOM 732 C CA . SER A 1 93 ? -20.067 6.296 18.403 1.00 75.00 93 SER A CA 1
ATOM 733 C C . SER A 1 93 ? -20.411 7.768 18.115 1.00 75.00 93 SER A C 1
ATOM 735 O O . SER A 1 93 ? -19.564 8.653 17.989 1.00 75.00 93 SER A O 1
ATOM 737 N N . HIS A 1 94 ? -21.697 8.048 17.892 1.00 59.41 94 HIS A N 1
ATOM 738 C CA . HIS A 1 94 ? -22.138 9.315 17.295 1.00 59.41 94 HIS A CA 1
ATOM 739 C C . HIS A 1 94 ? -21.902 10.550 18.188 1.00 59.41 94 HIS A C 1
ATOM 741 O O . HIS A 1 94 ? -21.847 11.662 17.663 1.00 59.41 94 HIS A O 1
ATOM 747 N N . ASN A 1 95 ? -21.677 10.365 19.493 1.00 59.78 95 ASN A N 1
ATOM 748 C CA . ASN A 1 95 ? -21.720 11.432 20.498 1.00 59.78 95 ASN A CA 1
ATOM 749 C C . ASN A 1 95 ? -20.441 12.271 20.667 1.00 59.78 95 ASN A C 1
ATOM 751 O O . ASN A 1 95 ? -20.462 13.227 21.433 1.00 59.78 95 ASN A O 1
ATOM 755 N N . LEU A 1 96 ? -19.326 11.967 19.993 1.00 59.03 96 LEU A N 1
ATOM 756 C CA . LEU A 1 96 ? -18.025 12.544 20.373 1.00 59.03 96 LEU A CA 1
ATOM 757 C C . LEU A 1 96 ? -17.268 13.185 19.198 1.00 59.03 96 LEU A C 1
ATOM 759 O O . LEU A 1 96 ? -16.191 12.729 18.802 1.00 59.03 96 LEU A O 1
ATOM 763 N N . LYS A 1 97 ? -17.818 14.281 18.650 1.00 65.12 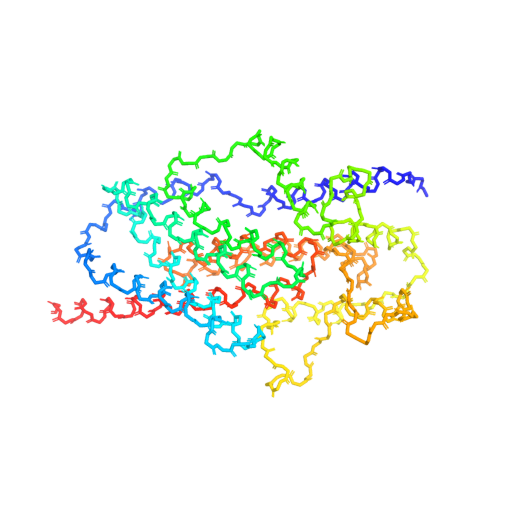97 LYS A N 1
ATOM 764 C CA . LYS A 1 97 ? -17.134 15.093 17.622 1.00 65.12 97 LYS A CA 1
ATOM 765 C C . LYS A 1 97 ? -15.763 15.585 18.112 1.00 65.12 97 LYS A C 1
ATOM 767 O O . LYS A 1 97 ? -14.774 15.371 17.423 1.00 65.12 97 LYS A O 1
ATOM 772 N N . ILE A 1 98 ? -15.690 16.153 19.320 1.00 68.69 98 ILE A N 1
ATOM 773 C CA . ILE A 1 98 ? -14.444 16.699 19.896 1.00 68.69 98 ILE A CA 1
ATOM 774 C C . ILE A 1 98 ? -13.381 15.604 20.069 1.00 68.69 98 ILE A C 1
ATOM 776 O O . ILE A 1 98 ? -12.248 15.775 19.623 1.00 68.69 98 ILE A O 1
ATOM 780 N N . ASN A 1 99 ? -13.748 14.434 20.605 1.00 71.06 99 ASN A N 1
ATOM 781 C CA . ASN A 1 99 ? -12.778 13.351 20.810 1.00 71.06 99 ASN A CA 1
ATOM 782 C C . ASN A 1 99 ? -12.235 12.787 19.492 1.00 71.06 99 ASN A C 1
ATOM 784 O O . ASN A 1 99 ? -11.117 12.287 19.471 1.00 71.06 99 ASN A O 1
ATOM 788 N N . SER A 1 100 ? -12.996 12.881 18.395 1.00 70.69 100 SER A N 1
ATOM 789 C CA . SER A 1 100 ? -12.530 12.446 17.072 1.00 70.69 100 SER A CA 1
ATOM 790 C C . SER A 1 100 ? -11.427 13.364 16.522 1.00 70.69 100 SER A C 1
ATOM 792 O O . SER A 1 100 ? -10.495 12.876 15.886 1.00 70.69 100 SER A O 1
ATOM 794 N N . TYR A 1 101 ? -11.489 14.673 16.799 1.00 75.06 101 TYR A N 1
ATOM 795 C CA . TYR A 1 101 ? -10.442 15.627 16.410 1.00 75.06 101 TYR A CA 1
ATOM 796 C C . TYR A 1 101 ? -9.204 15.533 17.300 1.00 75.06 101 TYR A C 1
ATOM 798 O O . TYR A 1 101 ? -8.092 15.540 16.784 1.00 75.06 101 TYR A O 1
ATOM 806 N N . VAL A 1 102 ? -9.382 15.380 18.617 1.00 76.94 102 VAL A N 1
ATOM 807 C CA . VAL A 1 102 ? -8.261 15.138 19.545 1.00 76.94 102 VAL A CA 1
ATOM 808 C C . VAL A 1 102 ? -7.542 13.838 19.184 1.00 76.94 102 VAL A C 1
ATOM 810 O O . VAL A 1 102 ? -6.316 13.802 19.130 1.00 76.94 102 VAL A O 1
ATOM 813 N N . TYR A 1 103 ? -8.303 12.789 18.853 1.00 74.50 103 TYR A N 1
ATOM 814 C CA . TYR A 1 103 ? -7.764 11.538 18.327 1.00 74.50 103 TYR A CA 1
ATOM 815 C C . TYR A 1 103 ? -6.903 11.763 17.079 1.00 74.50 103 TYR A C 1
ATOM 817 O O . TYR A 1 103 ? -5.762 11.306 17.028 1.00 74.50 103 TYR A O 1
ATOM 825 N N . LEU A 1 104 ? -7.451 12.469 16.086 1.00 78.38 104 LEU A N 1
ATOM 826 C CA . LEU A 1 104 ? -6.749 12.774 14.845 1.00 78.38 104 LEU A CA 1
ATOM 827 C C . LEU A 1 104 ? -5.457 13.549 15.125 1.00 78.38 104 LEU A C 1
ATOM 829 O O . LEU A 1 104 ? -4.414 13.182 14.596 1.00 78.38 104 LEU A O 1
ATOM 833 N N . ALA A 1 105 ? -5.511 14.570 15.983 1.00 82.00 105 ALA A N 1
ATOM 834 C CA . ALA A 1 105 ? -4.347 15.367 16.351 1.00 82.00 105 ALA A CA 1
ATOM 835 C C . ALA A 1 105 ? -3.244 14.497 16.972 1.00 82.00 105 ALA A C 1
ATOM 837 O O . ALA A 1 105 ? -2.119 14.517 16.485 1.00 82.00 105 ALA A O 1
ATOM 838 N N . ILE A 1 106 ? -3.578 13.664 17.965 1.00 81.56 106 ILE A N 1
ATOM 839 C CA . ILE A 1 106 ? -2.611 12.769 18.619 1.00 81.56 106 ILE A CA 1
ATOM 840 C C . ILE A 1 106 ? -2.020 11.770 17.617 1.00 81.56 106 ILE A C 1
ATOM 842 O O . ILE A 1 106 ? -0.804 11.589 17.569 1.00 81.56 106 ILE A O 1
ATOM 846 N N . TYR A 1 107 ? -2.859 11.142 16.789 1.00 82.81 107 TYR A N 1
ATOM 847 C CA . TYR A 1 107 ? -2.404 10.199 15.766 1.00 82.81 107 TYR A CA 1
ATOM 848 C C . TYR A 1 107 ? -1.422 10.850 14.783 1.00 82.81 107 TYR A C 1
ATOM 850 O O . TYR A 1 107 ? -0.385 10.267 14.454 1.00 82.81 107 TYR A O 1
ATOM 858 N N . LEU A 1 108 ? -1.740 12.062 14.318 1.00 83.25 108 LEU A N 1
ATOM 859 C CA . LEU A 1 108 ? -0.882 12.810 13.408 1.00 83.25 108 LEU A CA 1
ATOM 860 C C . LEU A 1 108 ? 0.431 13.187 14.086 1.00 83.25 108 LEU A C 1
ATOM 862 O O . LEU A 1 108 ? 1.478 12.933 13.501 1.00 83.25 108 LEU A O 1
ATOM 866 N N . SER A 1 109 ? 0.400 13.705 15.316 1.00 82.31 109 SER A N 1
ATOM 867 C CA . SER A 1 109 ? 1.612 14.036 16.073 1.00 82.31 109 SER A CA 1
ATOM 868 C C . SER A 1 109 ? 2.556 12.841 16.189 1.00 82.31 109 SER A C 1
ATOM 870 O O . SER A 1 109 ? 3.742 12.977 15.913 1.00 82.31 109 SER A O 1
ATOM 872 N N . ILE A 1 110 ? 2.039 11.654 16.512 1.00 78.56 110 ILE A N 1
ATOM 873 C CA . ILE A 1 110 ? 2.853 10.433 16.627 1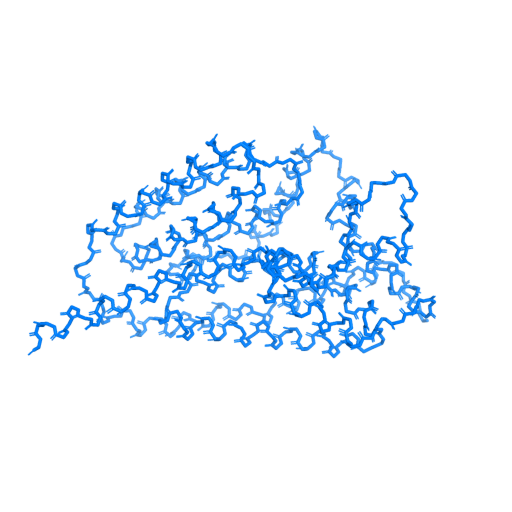.00 78.56 110 ILE A CA 1
ATOM 874 C C . ILE A 1 110 ? 3.410 10.004 15.271 1.00 78.56 110 ILE A C 1
ATOM 876 O O . ILE A 1 110 ? 4.585 9.658 15.165 1.00 78.56 110 ILE A O 1
ATOM 880 N N . SER A 1 111 ? 2.583 10.052 14.225 1.00 79.12 111 SER A N 1
ATOM 881 C CA . SER A 1 111 ? 3.023 9.728 12.866 1.00 79.12 111 SER A CA 1
ATOM 882 C C . SER A 1 111 ? 4.150 10.667 12.420 1.00 79.12 111 SER A C 1
ATOM 884 O O . SER A 1 111 ? 5.142 10.207 11.860 1.00 79.12 111 SER A O 1
ATOM 886 N N . PHE A 1 112 ? 4.028 11.967 12.707 1.00 81.75 112 PHE A N 1
ATOM 887 C CA . PHE A 1 112 ? 5.064 12.962 12.428 1.00 81.75 112 PHE A CA 1
ATOM 888 C C . PHE A 1 112 ? 6.337 12.711 13.233 1.00 81.75 112 PHE A C 1
ATOM 890 O O . PHE A 1 112 ? 7.416 12.745 12.653 1.00 81.75 112 PHE A O 1
ATOM 897 N N . LEU A 1 113 ? 6.236 12.416 14.532 1.00 78.56 113 LEU A N 1
ATOM 898 C CA . LEU A 1 113 ? 7.406 12.079 15.349 1.00 78.56 113 LEU A CA 1
ATOM 899 C C . LEU A 1 113 ? 8.146 10.869 14.768 1.00 78.56 113 LEU A C 1
ATOM 901 O O . LEU A 1 113 ? 9.349 10.948 14.543 1.00 78.56 113 LEU A O 1
ATOM 905 N N . PHE A 1 114 ? 7.433 9.791 14.431 1.00 75.31 114 PHE A N 1
ATOM 906 C CA . PHE A 1 114 ? 8.040 8.632 13.769 1.00 75.31 114 PHE A CA 1
ATOM 907 C C . PHE A 1 114 ? 8.748 9.012 12.463 1.00 75.31 114 PHE A C 1
ATOM 909 O O . PHE A 1 114 ? 9.875 8.587 12.217 1.00 75.31 114 PHE A O 1
ATOM 916 N N . TYR A 1 115 ? 8.109 9.844 11.636 1.00 76.88 115 TYR A N 1
ATOM 917 C CA . TYR A 1 115 ? 8.718 10.334 10.404 1.00 76.88 115 TYR A CA 1
ATOM 918 C C . TYR A 1 115 ? 10.028 11.087 10.673 1.00 76.88 115 TYR A C 1
ATOM 920 O O . TYR A 1 115 ? 11.023 10.817 10.013 1.00 76.88 115 TYR A O 1
ATOM 928 N N . PHE A 1 116 ? 10.069 11.983 11.661 1.00 75.12 116 PHE A N 1
ATOM 929 C CA . PHE A 1 116 ? 11.280 12.750 11.962 1.00 75.12 116 PHE A CA 1
ATOM 930 C C . PHE A 1 116 ? 12.418 11.905 12.543 1.00 75.12 116 PHE A C 1
ATOM 932 O O . PHE A 1 116 ? 13.570 12.131 12.186 1.00 75.12 116 PHE A O 1
ATOM 939 N N . TYR A 1 117 ? 12.121 10.943 13.419 1.00 69.62 117 TYR A N 1
ATOM 940 C CA . TYR A 1 117 ? 13.161 10.174 14.113 1.00 69.62 117 TYR A CA 1
ATOM 941 C C . TYR A 1 117 ? 13.679 8.973 13.325 1.00 69.62 117 TYR A C 1
ATOM 943 O O . TYR A 1 117 ? 14.801 8.530 13.554 1.00 69.62 117 TYR A O 1
ATOM 951 N N . THR A 1 118 ? 12.868 8.407 12.434 1.00 64.81 118 THR A N 1
ATOM 952 C CA . THR A 1 118 ? 13.151 7.088 11.852 1.00 64.81 118 THR A CA 1
ATOM 953 C C . THR A 1 118 ? 13.333 7.142 10.332 1.00 64.81 118 THR A C 1
ATOM 955 O O . THR A 1 118 ? 13.780 6.165 9.731 1.00 64.81 118 THR A O 1
ATOM 958 N N . TRP A 1 119 ? 13.002 8.260 9.673 1.00 67.19 119 TRP A N 1
ATOM 959 C CA . TRP A 1 119 ? 12.906 8.306 8.214 1.00 67.19 119 TRP A CA 1
ATOM 960 C C . TRP A 1 119 ? 14.093 9.000 7.523 1.00 67.19 119 TRP A C 1
ATOM 962 O O . TRP A 1 119 ? 14.244 10.214 7.598 1.00 67.19 119 TRP A O 1
ATOM 972 N N . SER A 1 120 ? 14.872 8.251 6.731 1.00 58.84 120 SER A N 1
ATOM 973 C CA . SER A 1 120 ? 16.022 8.752 5.947 1.00 58.84 120 SER A CA 1
ATOM 974 C C . SER A 1 120 ? 15.716 9.098 4.471 1.00 58.84 120 SER A C 1
ATOM 976 O O . SER A 1 120 ? 16.625 9.356 3.689 1.00 58.84 120 SER A O 1
ATOM 978 N N . GLY A 1 121 ? 14.437 9.128 4.054 1.00 55.06 121 GLY A N 1
ATOM 979 C CA . GLY A 1 121 ? 13.999 9.741 2.778 1.00 55.06 121 GLY A CA 1
ATOM 980 C C . GLY A 1 121 ? 13.236 8.847 1.777 1.00 55.06 121 GLY A C 1
ATOM 981 O O . GLY A 1 121 ? 12.479 9.360 0.949 1.00 55.06 121 GLY A O 1
ATOM 982 N N . GLY A 1 122 ? 13.305 7.515 1.883 1.00 53.16 122 GLY A N 1
ATOM 983 C CA . GLY A 1 122 ? 12.823 6.552 0.863 1.00 53.16 122 GLY A CA 1
ATOM 984 C C . GLY A 1 122 ? 11.327 6.160 0.823 1.00 53.16 122 GLY A C 1
ATOM 985 O O . GLY A 1 122 ? 10.999 5.066 0.368 1.00 53.16 122 GLY A O 1
ATOM 986 N N . GLY A 1 123 ? 10.376 6.968 1.316 1.00 67.56 123 GLY A N 1
ATOM 987 C CA . GLY A 1 123 ? 8.997 6.466 1.528 1.00 67.56 123 GLY A CA 1
ATOM 988 C C . GLY A 1 123 ? 7.970 7.496 1.965 1.00 67.56 123 GLY A C 1
ATOM 989 O O . GLY A 1 123 ? 7.084 7.225 2.769 1.00 67.56 123 GLY A O 1
ATOM 990 N N . ARG A 1 124 ? 8.025 8.665 1.332 1.00 75.62 124 ARG A N 1
ATOM 991 C CA . ARG A 1 124 ? 6.990 9.703 1.441 1.00 75.62 124 ARG A CA 1
ATOM 992 C C . ARG A 1 124 ? 5.592 9.185 1.085 1.00 75.62 124 ARG A C 1
ATOM 994 O O . ARG A 1 124 ? 4.620 9.598 1.702 1.00 75.62 124 ARG A O 1
ATOM 1001 N N . ILE A 1 125 ? 5.494 8.230 0.157 1.0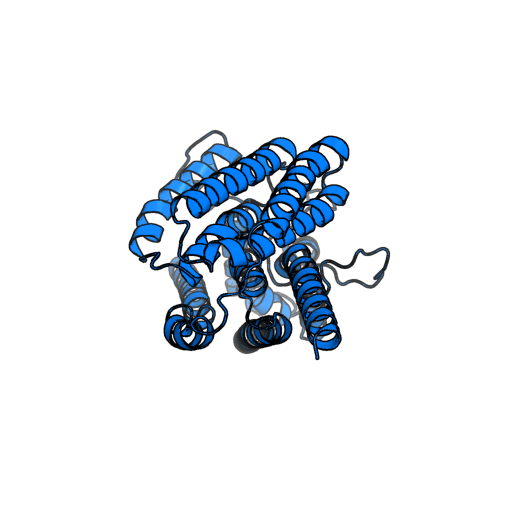0 78.12 125 ILE A N 1
ATOM 1002 C CA . ILE A 1 125 ? 4.215 7.601 -0.206 1.00 78.12 125 ILE A CA 1
ATOM 1003 C C . ILE A 1 125 ? 3.698 6.693 0.929 1.00 78.12 125 ILE A C 1
ATOM 1005 O O . ILE A 1 125 ? 2.513 6.725 1.245 1.00 78.12 125 ILE A O 1
ATOM 1009 N N . LEU A 1 126 ? 4.588 5.971 1.627 1.00 84.06 126 LEU A N 1
ATOM 1010 C CA . LEU A 1 126 ? 4.237 5.217 2.839 1.00 84.06 126 LEU A CA 1
ATOM 1011 C C . LEU A 1 126 ? 3.761 6.156 3.954 1.00 84.06 126 LEU A C 1
ATOM 1013 O O . LEU A 1 126 ? 2.731 5.891 4.569 1.00 84.06 126 LEU A O 1
ATOM 1017 N N . PHE A 1 127 ? 4.468 7.262 4.191 1.00 84.06 127 PHE A N 1
ATOM 1018 C CA . PHE A 1 127 ? 4.033 8.258 5.169 1.00 84.06 127 PHE A CA 1
ATOM 1019 C C . PHE A 1 127 ? 2.674 8.870 4.798 1.00 84.06 127 PHE A C 1
ATOM 1021 O O . PHE A 1 127 ? 1.783 8.950 5.641 1.00 84.06 127 PHE A O 1
ATOM 1028 N N . GLY A 1 128 ? 2.474 9.216 3.523 1.00 84.25 128 GLY A N 1
ATOM 1029 C CA . GLY A 1 128 ? 1.188 9.684 3.006 1.00 84.25 128 GLY A CA 1
ATOM 1030 C C . GLY A 1 128 ? 0.060 8.676 3.244 1.00 84.25 128 GLY A C 1
ATOM 1031 O O . GLY A 1 128 ? -1.011 9.062 3.712 1.00 84.25 128 GLY A O 1
ATOM 1032 N N . ALA A 1 129 ? 0.314 7.383 3.016 1.00 87.56 129 ALA A N 1
ATOM 1033 C CA . ALA A 1 129 ? -0.637 6.316 3.324 1.00 87.56 129 ALA A CA 1
ATOM 1034 C C . ALA A 1 129 ? -0.983 6.290 4.823 1.00 87.56 129 ALA A C 1
ATOM 1036 O O . ALA A 1 129 ? -2.159 6.348 5.181 1.00 87.56 129 ALA A O 1
ATOM 1037 N N . ILE A 1 130 ? 0.025 6.305 5.699 1.00 89.12 130 ILE A N 1
ATOM 1038 C CA . ILE A 1 130 ? -0.148 6.295 7.159 1.00 89.12 130 ILE A CA 1
ATOM 1039 C C . ILE A 1 130 ? -0.978 7.488 7.649 1.00 89.12 130 ILE A C 1
ATOM 1041 O O . ILE A 1 130 ? -1.923 7.316 8.425 1.00 89.12 130 ILE A O 1
ATOM 1045 N N . VAL A 1 131 ? -0.643 8.693 7.187 1.00 87.38 131 VAL A N 1
ATOM 1046 C CA . VAL A 1 131 ? -1.355 9.927 7.539 1.00 87.38 131 VAL A CA 1
ATOM 1047 C C . VAL A 1 131 ? -2.794 9.888 7.036 1.00 87.38 131 VAL A C 1
ATOM 1049 O O . VAL A 1 131 ? -3.677 10.419 7.703 1.00 87.38 131 VAL A O 1
ATOM 1052 N N . SER A 1 132 ? -3.059 9.228 5.905 1.00 86.81 132 SER A N 1
ATOM 1053 C CA . SER A 1 132 ? -4.398 9.155 5.312 1.00 86.81 132 SER A CA 1
ATOM 1054 C C . SER A 1 132 ? -5.385 8.266 6.079 1.00 86.81 132 SER A C 1
ATOM 1056 O O . SER A 1 132 ? -6.589 8.520 6.004 1.00 86.81 132 SER A O 1
ATOM 1058 N N . PHE A 1 133 ? -4.925 7.269 6.851 1.00 90.12 133 PHE A N 1
ATOM 1059 C CA . PHE A 1 133 ? -5.802 6.313 7.547 1.00 90.12 133 PHE A CA 1
ATOM 1060 C C . PHE A 1 133 ? -6.929 6.971 8.365 1.00 90.12 133 PHE A C 1
ATOM 1062 O O . PHE A 1 133 ? -8.097 6.647 8.121 1.00 90.12 133 PHE A O 1
ATOM 1069 N N . PRO A 1 134 ? -6.657 7.893 9.314 1.00 86.12 134 PRO A N 1
ATOM 1070 C CA . PRO A 1 134 ? -7.717 8.494 10.116 1.00 86.12 134 PRO A CA 1
ATOM 1071 C C . PRO A 1 134 ? -8.640 9.394 9.283 1.00 86.12 134 PRO A C 1
ATOM 1073 O O . PRO A 1 134 ? -9.840 9.438 9.551 1.00 86.12 134 PRO A O 1
ATOM 1076 N N . PHE A 1 135 ? -8.136 10.065 8.240 1.00 84.12 135 PHE A N 1
ATOM 1077 C CA . PHE A 1 135 ? -8.974 10.874 7.349 1.00 84.12 135 PHE A CA 1
ATOM 1078 C C . PHE A 1 135 ? -9.938 10.005 6.544 1.00 84.12 135 PHE A C 1
ATOM 1080 O O . PHE A 1 135 ? -11.131 10.299 6.493 1.00 84.12 135 PHE A O 1
ATOM 1087 N N . LEU A 1 136 ? -9.452 8.908 5.962 1.00 86.50 136 LEU A N 1
ATOM 1088 C CA . LEU A 1 136 ? -10.278 7.953 5.221 1.00 86.50 136 LEU A CA 1
ATOM 1089 C C . LEU A 1 136 ? -11.319 7.281 6.126 1.00 86.50 136 LEU A C 1
ATOM 1091 O O . LEU A 1 136 ? -12.446 7.029 5.697 1.00 86.50 136 LEU A O 1
ATOM 1095 N N . LEU A 1 137 ? -10.974 7.055 7.393 1.00 86.25 137 LEU A N 1
ATOM 1096 C CA . LEU A 1 137 ? -11.893 6.552 8.410 1.00 86.25 137 LEU A CA 1
ATOM 1097 C C . LEU A 1 137 ? -12.991 7.567 8.752 1.00 86.25 137 LEU A C 1
ATOM 1099 O O . LEU A 1 137 ? -14.165 7.203 8.850 1.00 86.25 137 LEU A O 1
ATOM 1103 N N . LEU A 1 138 ? -12.639 8.848 8.874 1.00 82.44 138 LEU A N 1
ATOM 1104 C CA . LEU A 1 138 ? -13.611 9.925 9.059 1.00 82.44 138 LEU A CA 1
ATOM 1105 C C . LEU A 1 138 ? -14.522 10.079 7.838 1.00 82.44 138 LEU A C 1
ATOM 1107 O O . LEU A 1 138 ? -15.729 10.192 8.014 1.00 82.44 138 LEU A O 1
ATOM 1111 N N . VAL A 1 139 ? -13.989 10.012 6.617 1.00 82.06 139 VAL A N 1
ATOM 1112 C CA . VAL A 1 139 ? -14.785 10.033 5.372 1.00 82.06 139 VAL A CA 1
ATOM 1113 C C . VAL A 1 139 ? -15.782 8.875 5.324 1.00 82.06 139 VAL A C 1
ATOM 1115 O O . VAL A 1 139 ? -16.916 9.045 4.878 1.00 82.06 139 VAL A O 1
ATOM 1118 N N . GLN A 1 140 ? -15.378 7.698 5.807 1.00 83.88 140 GLN A N 1
ATOM 1119 C CA . GLN A 1 140 ? -16.220 6.505 5.798 1.00 83.88 140 GLN A CA 1
ATOM 1120 C C . GLN A 1 140 ? -17.405 6.598 6.773 1.00 83.88 140 GLN A C 1
ATOM 1122 O O . GLN A 1 140 ? -18.500 6.133 6.452 1.00 83.88 140 GLN A O 1
ATOM 1127 N N . TYR A 1 141 ? -17.204 7.172 7.964 1.00 81.56 141 TYR A N 1
ATOM 1128 C CA . TYR A 1 141 ? -18.205 7.155 9.045 1.00 81.56 141 TYR A CA 1
ATOM 1129 C C . TYR A 1 141 ? -18.861 8.499 9.348 1.00 81.56 141 TYR A C 1
ATOM 1131 O O . TYR A 1 141 ? -19.866 8.540 10.059 1.00 81.56 141 TYR A O 1
ATOM 1139 N N . ARG A 1 142 ? -18.309 9.600 8.847 1.00 76.62 142 ARG A N 1
ATOM 1140 C CA . ARG A 1 142 ? -18.833 10.953 9.035 1.00 76.62 142 ARG A CA 1
ATOM 1141 C C . ARG A 1 142 ? -19.163 11.568 7.681 1.00 76.62 142 ARG A C 1
ATOM 1143 O O . ARG A 1 142 ? -18.749 11.094 6.626 1.00 76.62 142 ARG A O 1
ATOM 1150 N N . ASP A 1 143 ? -19.910 12.663 7.702 1.00 68.69 143 ASP A N 1
ATOM 1151 C CA . ASP A 1 143 ? -20.197 13.456 6.504 1.00 68.69 143 ASP A CA 1
ATOM 1152 C C . ASP A 1 143 ? -19.016 14.357 6.124 1.00 68.69 143 ASP A C 1
ATOM 1154 O O . ASP A 1 143 ? -19.167 15.546 5.862 1.00 68.69 143 ASP A O 1
ATOM 1158 N N . PHE A 1 144 ? -17.819 13.768 6.107 1.00 68.50 144 PHE A N 1
ATOM 1159 C CA . PHE A 1 144 ? -16.617 14.396 5.593 1.00 68.50 144 PHE A CA 1
ATOM 1160 C C . PHE A 1 144 ? -16.444 13.978 4.134 1.00 68.50 144 PHE A C 1
ATOM 1162 O O . PHE A 1 144 ? -16.372 12.789 3.826 1.00 68.50 144 PHE A O 1
ATOM 1169 N N . TYR A 1 145 ? -16.408 14.949 3.225 1.00 68.44 145 TYR A N 1
ATOM 1170 C CA . TYR A 1 145 ? -16.278 14.697 1.794 1.00 68.44 145 TYR A CA 1
ATOM 1171 C C . TYR A 1 145 ? -15.020 15.378 1.270 1.00 68.44 145 TYR A C 1
ATOM 1173 O O . TYR A 1 145 ? -14.897 16.604 1.321 1.00 68.44 145 TYR A O 1
ATOM 1181 N N . PHE A 1 146 ? -14.106 14.592 0.702 1.00 64.94 146 PHE A N 1
ATOM 1182 C CA . PHE A 1 146 ? -13.075 15.146 -0.164 1.00 64.94 146 PHE A CA 1
ATOM 1183 C C . PHE A 1 146 ? -13.692 15.413 -1.528 1.00 64.94 146 PHE A C 1
ATOM 1185 O O . PHE A 1 146 ? -14.109 14.498 -2.235 1.00 64.94 146 PHE A O 1
ATOM 1192 N N . ARG A 1 147 ? -13.789 16.692 -1.878 1.00 65.62 147 ARG A N 1
ATOM 1193 C CA . ARG A 1 147 ? -14.136 17.114 -3.227 1.00 65.62 147 ARG A CA 1
ATOM 1194 C C . ARG A 1 147 ? -12.854 17.209 -4.043 1.00 65.62 147 ARG A C 1
ATOM 1196 O O . ARG A 1 147 ? -11.799 17.513 -3.492 1.00 65.62 147 ARG A O 1
ATOM 1203 N N . LEU A 1 148 ? -12.955 16.964 -5.348 1.00 60.91 148 LEU A N 1
ATOM 1204 C CA . LEU A 1 148 ? -11.804 16.961 -6.255 1.00 60.91 148 LEU A CA 1
ATOM 1205 C C . LEU A 1 148 ? -10.986 18.256 -6.151 1.00 60.91 148 LEU A C 1
ATOM 1207 O O . LEU A 1 148 ? -9.762 18.206 -6.140 1.00 60.91 148 LEU A O 1
ATOM 1211 N N . TYR A 1 149 ? -11.647 19.402 -5.968 1.00 66.69 149 TYR A N 1
ATOM 1212 C CA . TYR A 1 149 ? -10.947 20.673 -5.805 1.00 66.69 149 TYR A CA 1
ATOM 1213 C C . TYR A 1 149 ? -10.047 20.715 -4.561 1.00 66.69 149 TYR A C 1
ATOM 1215 O O . TYR A 1 149 ? -9.004 21.349 -4.615 1.00 66.69 149 TYR A O 1
ATOM 1223 N N . HIS A 1 150 ? -10.369 20.011 -3.464 1.00 73.94 150 HIS A N 1
ATOM 1224 C CA . HIS A 1 150 ? -9.455 19.927 -2.317 1.00 73.94 150 HIS A CA 1
ATOM 1225 C C . HIS A 1 150 ? -8.130 19.278 -2.726 1.00 73.94 150 HIS A C 1
ATOM 1227 O O . HIS A 1 150 ? -7.080 19.718 -2.281 1.00 73.94 150 HIS A O 1
ATOM 1233 N N . ILE A 1 151 ? -8.175 18.268 -3.598 1.00 68.44 151 ILE A N 1
ATOM 1234 C CA . ILE A 1 151 ? -6.980 17.597 -4.123 1.00 68.44 151 ILE A CA 1
ATOM 1235 C C . ILE A 1 151 ? -6.250 18.513 -5.107 1.00 68.44 151 ILE A C 1
ATOM 1237 O O . ILE A 1 151 ? -5.032 18.614 -5.038 1.00 68.44 151 ILE A O 1
ATOM 1241 N N . ILE A 1 152 ? -6.978 19.219 -5.976 1.00 68.44 152 ILE A N 1
ATOM 1242 C CA . ILE A 1 152 ? -6.387 20.162 -6.939 1.00 68.44 152 ILE A CA 1
ATOM 1243 C C . ILE A 1 152 ? -5.660 21.306 -6.218 1.00 68.44 152 ILE A C 1
ATOM 1245 O O . ILE A 1 152 ? -4.565 21.668 -6.629 1.00 68.44 152 ILE A O 1
ATOM 1249 N N . PHE A 1 153 ? -6.223 21.849 -5.134 1.00 74.31 153 PHE A N 1
ATOM 1250 C CA . PHE A 1 153 ? -5.597 22.941 -4.382 1.00 74.31 153 PHE A CA 1
ATOM 1251 C C . PHE A 1 153 ? -4.520 22.457 -3.404 1.00 74.31 153 PHE A C 1
ATOM 1253 O O . PHE A 1 153 ? -3.469 23.085 -3.296 1.00 74.31 153 PHE A O 1
ATOM 1260 N N . ALA A 1 154 ? -4.739 21.341 -2.702 1.00 73.06 154 ALA A N 1
ATOM 1261 C CA . ALA A 1 154 ? -3.751 20.817 -1.759 1.00 73.06 154 ALA A CA 1
ATOM 1262 C C . ALA A 1 154 ? -2.580 20.121 -2.465 1.00 73.06 154 ALA A C 1
ATOM 1264 O O . ALA A 1 154 ? -1.467 20.146 -1.952 1.00 73.06 154 ALA A O 1
ATOM 1265 N N . GLY A 1 155 ? -2.809 19.511 -3.629 1.00 71.38 155 GLY A N 1
ATOM 1266 C CA . GLY A 1 155 ? -1.822 18.721 -4.365 1.00 71.38 155 GLY A CA 1
ATOM 1267 C C . GLY A 1 155 ? -0.524 19.483 -4.641 1.00 71.38 155 GLY A C 1
ATOM 1268 O O . GLY A 1 155 ? 0.518 19.051 -4.152 1.00 71.38 155 GLY A O 1
ATOM 1269 N N . PRO A 1 156 ? -0.559 20.633 -5.340 1.00 70.62 156 PRO A N 1
ATOM 1270 C CA . PRO A 1 156 ? 0.633 21.434 -5.614 1.00 70.62 156 PRO A CA 1
ATOM 1271 C C . PRO A 1 156 ? 1.374 21.858 -4.342 1.00 70.62 156 PRO A C 1
ATOM 1273 O O . PRO A 1 156 ? 2.599 21.780 -4.291 1.00 70.62 156 PRO A O 1
ATOM 1276 N N . LEU A 1 157 ? 0.639 22.239 -3.290 1.00 76.56 157 LEU A N 1
ATOM 1277 C CA . LEU A 1 157 ? 1.224 22.637 -2.010 1.00 76.56 157 LEU A CA 1
ATOM 1278 C C . LEU A 1 157 ? 1.923 21.459 -1.313 1.00 76.56 157 LEU A C 1
ATOM 1280 O O . LEU A 1 157 ? 3.056 21.595 -0.860 1.00 76.56 157 LEU A O 1
ATOM 1284 N N . LEU A 1 158 ? 1.286 20.287 -1.273 1.00 74.38 158 LEU A N 1
ATOM 1285 C CA . LEU A 1 158 ? 1.859 19.071 -0.690 1.00 74.38 158 LEU A CA 1
ATOM 1286 C C . LEU A 1 158 ? 3.085 18.582 -1.472 1.00 74.38 158 LEU A C 1
ATOM 1288 O O . LEU A 1 158 ? 4.057 18.137 -0.863 1.00 74.38 158 LEU A O 1
ATOM 1292 N N . ILE A 1 159 ? 3.063 18.695 -2.802 1.00 72.62 159 ILE A N 1
ATOM 1293 C CA . ILE A 1 159 ? 4.217 18.398 -3.661 1.00 72.62 159 ILE A CA 1
ATOM 1294 C C . ILE A 1 159 ? 5.354 19.381 -3.357 1.00 72.62 159 ILE A C 1
ATOM 1296 O O . ILE A 1 159 ? 6.480 18.939 -3.137 1.00 72.62 159 ILE A O 1
ATOM 1300 N N . GLY A 1 160 ? 5.066 20.684 -3.279 1.00 73.06 160 GLY A N 1
ATOM 1301 C CA . GLY A 1 160 ? 6.052 21.717 -2.950 1.00 73.06 160 GLY A CA 1
ATOM 1302 C C . GLY A 1 160 ? 6.711 21.481 -1.591 1.00 73.06 160 GLY A C 1
ATOM 1303 O O . GLY A 1 160 ? 7.935 21.412 -1.502 1.00 73.06 160 GLY A O 1
ATOM 1304 N N . VAL A 1 161 ? 5.914 21.240 -0.546 1.00 73.69 161 VAL A N 1
ATOM 1305 C CA . VAL A 1 161 ? 6.417 20.884 0.794 1.00 73.69 161 VAL A CA 1
ATOM 1306 C C . VAL A 1 161 ? 7.260 19.607 0.741 1.00 73.69 161 VAL A C 1
ATOM 1308 O O . VAL A 1 161 ? 8.355 19.558 1.299 1.00 73.69 161 VAL A O 1
ATOM 1311 N N . GLY A 1 162 ? 6.795 18.580 0.026 1.00 71.56 162 GLY A N 1
ATOM 1312 C CA . GLY A 1 162 ? 7.535 17.332 -0.151 1.00 71.56 162 GLY A CA 1
ATOM 1313 C C . GLY A 1 162 ? 8.863 17.495 -0.899 1.00 71.56 162 GLY A C 1
ATOM 1314 O O . GLY A 1 162 ? 9.770 16.683 -0.687 1.00 71.56 162 GLY A O 1
ATOM 1315 N N . HIS A 1 163 ? 8.984 18.513 -1.756 1.00 72.38 163 HIS A N 1
ATOM 1316 C CA . HIS A 1 163 ? 10.215 18.872 -2.458 1.00 72.38 163 HIS A CA 1
ATOM 1317 C C . HIS A 1 163 ? 11.193 19.601 -1.529 1.00 72.38 163 HIS A C 1
ATOM 1319 O O . HIS A 1 163 ? 12.339 19.166 -1.421 1.00 72.38 163 HIS A O 1
ATOM 1325 N N . ILE A 1 164 ? 10.722 20.608 -0.780 1.00 78.12 164 ILE A N 1
ATOM 1326 C CA . ILE A 1 164 ? 11.524 21.348 0.216 1.00 78.12 164 ILE A CA 1
ATOM 1327 C C . ILE A 1 164 ? 12.132 20.389 1.234 1.00 78.12 164 ILE A C 1
ATOM 1329 O O . ILE A 1 164 ? 13.331 20.430 1.481 1.00 78.12 164 ILE A O 1
ATOM 1333 N N . ILE A 1 165 ? 11.321 19.480 1.786 1.00 73.12 165 ILE A N 1
ATOM 1334 C CA . ILE A 1 165 ? 11.781 18.515 2.796 1.00 73.12 165 ILE A CA 1
ATOM 1335 C C . ILE A 1 165 ? 12.930 17.640 2.269 1.00 73.12 165 ILE A C 1
ATOM 1337 O O . ILE A 1 165 ? 13.754 17.185 3.056 1.00 73.12 165 ILE A O 1
ATOM 1341 N N . ARG A 1 166 ? 12.994 17.376 0.957 1.00 69.38 166 ARG A N 1
ATOM 1342 C CA . ARG A 1 166 ? 14.019 16.500 0.373 1.00 69.38 166 ARG A CA 1
ATOM 1343 C C . ARG A 1 166 ? 15.252 17.244 -0.115 1.00 69.38 166 ARG A C 1
ATOM 1345 O O . ARG A 1 166 ? 16.357 16.762 0.095 1.00 69.38 166 ARG A O 1
ATOM 1352 N N . TYR A 1 167 ? 15.046 18.326 -0.851 1.00 75.31 167 TYR A N 1
ATOM 1353 C CA . TYR A 1 167 ? 16.115 18.997 -1.586 1.00 75.31 167 TYR A CA 1
ATOM 1354 C C . TYR A 1 167 ? 16.548 20.304 -0.917 1.00 75.31 167 TYR A C 1
ATOM 1356 O O . TYR A 1 167 ? 17.507 20.916 -1.361 1.00 75.31 167 TYR A O 1
ATOM 1364 N N . GLY A 1 168 ? 15.851 20.746 0.135 1.00 79.69 168 GLY A N 1
ATOM 1365 C CA . GLY A 1 168 ? 16.101 22.027 0.800 1.00 79.69 168 GLY A CA 1
ATOM 1366 C C . GLY A 1 168 ? 15.632 23.248 0.001 1.00 79.69 168 GLY A C 1
ATOM 1367 O O . GLY A 1 168 ? 15.621 24.350 0.536 1.00 79.69 168 GLY A O 1
ATOM 1368 N N . GLU A 1 169 ? 15.195 23.060 -1.247 1.00 80.12 169 GLU A N 1
ATOM 1369 C CA . GLU A 1 169 ? 14.813 24.126 -2.174 1.00 80.12 169 GLU A CA 1
ATOM 1370 C C . GLU A 1 169 ? 13.506 23.817 -2.924 1.00 80.12 169 GLU A C 1
ATOM 1372 O O . GLU A 1 169 ? 13.118 22.655 -3.113 1.00 80.12 169 GLU A O 1
ATOM 1377 N N . VAL A 1 170 ? 12.817 24.876 -3.365 1.00 73.62 170 VAL A N 1
ATOM 1378 C CA . VAL A 1 170 ? 11.680 24.784 -4.292 1.00 73.62 170 VAL A CA 1
ATOM 1379 C C . VAL A 1 170 ? 12.190 25.043 -5.702 1.00 73.62 170 VAL A C 1
ATOM 1381 O O . VAL A 1 170 ? 12.222 26.184 -6.153 1.00 73.62 170 VAL A O 1
ATOM 1384 N N . ASP A 1 171 ? 12.558 23.980 -6.408 1.00 76.00 171 ASP A N 1
ATOM 1385 C CA . ASP A 1 171 ? 12.797 24.053 -7.846 1.00 76.00 171 ASP A CA 1
ATOM 1386 C C . ASP A 1 171 ? 11.641 23.373 -8.588 1.00 76.00 171 ASP A C 1
ATOM 1388 O O . ASP A 1 171 ? 11.576 22.147 -8.712 1.00 76.00 171 ASP A O 1
ATOM 1392 N N . PHE A 1 172 ? 10.706 24.190 -9.083 1.00 69.25 172 PHE A N 1
ATOM 1393 C CA . PHE A 1 172 ? 9.552 23.710 -9.845 1.00 69.25 172 PHE A CA 1
ATOM 1394 C C . PHE A 1 172 ? 9.956 22.994 -11.139 1.00 69.25 172 PHE A C 1
ATOM 1396 O O . PHE A 1 172 ? 9.215 22.128 -11.612 1.00 69.25 172 PHE A O 1
ATOM 1403 N N . THR A 1 173 ? 11.132 23.301 -11.695 1.00 70.38 173 THR A N 1
ATOM 1404 C CA . THR A 1 173 ? 11.631 22.633 -12.901 1.00 70.38 173 THR A CA 1
ATOM 1405 C C . THR A 1 173 ? 12.047 21.197 -12.605 1.00 70.38 173 THR A C 1
ATOM 1407 O O . THR A 1 173 ? 11.880 20.335 -13.459 1.00 70.38 173 THR A O 1
ATOM 1410 N N . ARG A 1 174 ? 12.467 20.897 -11.371 1.00 67.50 174 ARG A N 1
ATOM 1411 C CA . ARG A 1 174 ? 12.899 19.564 -10.921 1.00 67.50 174 ARG A CA 1
ATOM 1412 C C . ARG A 1 174 ? 11.787 18.716 -10.307 1.00 67.50 174 ARG A C 1
ATOM 1414 O O . ARG A 1 174 ? 12.057 17.615 -9.838 1.00 67.50 174 ARG A O 1
ATOM 1421 N N . LEU A 1 175 ? 10.524 19.142 -10.376 1.00 65.00 175 LEU A N 1
ATOM 1422 C CA . LEU A 1 175 ? 9.399 18.354 -9.844 1.00 65.00 175 LEU A CA 1
ATOM 1423 C C . LEU A 1 175 ? 9.259 16.956 -10.468 1.00 65.00 175 LEU A C 1
ATOM 1425 O O . LEU A 1 175 ? 8.719 16.049 -9.836 1.00 65.00 175 LEU A O 1
ATOM 1429 N N . HIS A 1 176 ? 9.752 16.777 -11.693 1.00 64.38 176 HIS A N 1
ATOM 1430 C CA . HIS A 1 176 ? 9.776 15.493 -12.392 1.00 64.38 176 HIS A CA 1
ATOM 1431 C C . HIS A 1 176 ? 10.995 14.624 -12.024 1.00 64.38 176 HIS A C 1
ATOM 1433 O O . HIS A 1 176 ? 11.078 13.471 -12.444 1.00 64.38 176 HIS A O 1
ATOM 1439 N N . VAL A 1 177 ? 11.944 15.148 -11.246 1.00 64.50 177 VAL A N 1
ATOM 1440 C CA . VAL A 1 177 ? 13.206 14.481 -10.921 1.00 64.50 177 VAL A CA 1
ATOM 1441 C C . VAL A 1 177 ? 13.056 13.619 -9.664 1.00 64.50 177 VAL A C 1
ATOM 1443 O O . VAL A 1 177 ? 12.405 13.970 -8.676 1.00 64.50 177 VAL A O 1
ATOM 1446 N N . GLY A 1 178 ? 13.685 12.444 -9.693 1.00 69.94 178 GLY A N 1
ATOM 1447 C CA . GLY A 1 178 ? 13.717 11.496 -8.585 1.00 69.94 178 GLY A CA 1
ATOM 1448 C C . GLY A 1 178 ? 12.443 10.658 -8.444 1.00 69.94 178 GLY A C 1
ATOM 1449 O O . GLY A 1 178 ? 11.658 10.497 -9.368 1.00 69.94 178 GLY A O 1
ATOM 1450 N N . SER A 1 179 ? 12.227 10.117 -7.242 1.00 64.81 179 SER A N 1
ATOM 1451 C CA . SER A 1 179 ? 11.247 9.052 -6.942 1.00 64.81 179 SER A CA 1
ATOM 1452 C C . SER A 1 179 ? 9.780 9.299 -7.340 1.00 64.81 179 SER A C 1
ATOM 1454 O O . SER A 1 179 ? 8.982 8.372 -7.248 1.00 64.81 179 SER A O 1
ATOM 1456 N N . VAL A 1 180 ? 9.397 10.526 -7.711 1.00 68.69 180 VAL A N 1
ATOM 1457 C CA . VAL A 1 180 ? 8.035 10.851 -8.169 1.00 68.69 180 VAL A CA 1
ATOM 1458 C C . VAL A 1 180 ? 7.907 10.708 -9.688 1.00 68.69 180 VAL A C 1
ATOM 1460 O O . VAL A 1 180 ? 6.896 10.175 -10.141 1.00 68.69 180 VAL A O 1
ATOM 1463 N N . GLY A 1 181 ? 8.913 11.137 -10.457 1.00 74.62 181 GLY A N 1
ATOM 1464 C CA . GLY A 1 181 ? 8.886 11.090 -11.922 1.00 74.62 181 GLY A CA 1
ATOM 1465 C C . GLY A 1 181 ? 9.683 9.942 -12.541 1.00 74.62 181 GLY A C 1
ATOM 1466 O O . GLY A 1 181 ? 9.290 9.468 -13.603 1.00 74.62 181 GLY A O 1
ATOM 1467 N N . THR A 1 182 ? 10.711 9.414 -11.864 1.00 84.06 182 THR A N 1
ATOM 1468 C CA . THR A 1 182 ? 11.494 8.254 -12.336 1.00 84.06 182 THR A CA 1
ATOM 1469 C C . THR A 1 182 ? 10.621 7.056 -12.737 1.00 84.06 182 THR A C 1
ATOM 1471 O O . THR A 1 182 ? 10.843 6.532 -13.822 1.00 84.06 182 THR A O 1
ATOM 1474 N N . PRO A 1 183 ? 9.579 6.651 -11.978 1.00 87.44 183 PRO A N 1
ATOM 1475 C CA . PRO A 1 183 ? 8.715 5.544 -12.404 1.00 87.44 183 PRO A CA 1
ATOM 1476 C C . PRO A 1 183 ? 7.975 5.816 -13.710 1.00 87.44 183 PRO A C 1
ATOM 1478 O O . PRO A 1 183 ? 7.784 4.914 -14.520 1.00 87.44 183 PRO A O 1
ATOM 1481 N N . VAL A 1 184 ? 7.577 7.068 -13.936 1.00 85.38 184 VAL A N 1
ATOM 1482 C CA . VAL A 1 184 ? 6.881 7.455 -15.164 1.00 85.38 184 VAL A CA 1
ATOM 1483 C C . VAL A 1 184 ? 7.851 7.478 -16.341 1.00 85.38 184 VAL A C 1
ATOM 1485 O O . VAL A 1 184 ? 7.515 6.955 -17.396 1.00 85.38 184 VAL A O 1
ATOM 1488 N N . LEU A 1 185 ? 9.060 8.015 -16.146 1.00 86.88 185 LEU A N 1
ATOM 1489 C CA . LEU A 1 185 ? 10.124 7.997 -17.155 1.00 86.88 185 LEU A CA 1
ATOM 1490 C C . LEU A 1 185 ? 10.490 6.560 -17.544 1.00 86.88 185 LEU A C 1
ATOM 1492 O O . LEU A 1 185 ? 10.427 6.224 -18.720 1.00 86.88 185 LEU A O 1
ATOM 1496 N N . ASN A 1 186 ? 10.719 5.689 -16.560 1.00 89.81 186 ASN A N 1
ATOM 1497 C CA . ASN A 1 186 ? 11.013 4.276 -16.795 1.00 89.81 186 ASN A CA 1
ATOM 1498 C C . ASN A 1 186 ? 9.860 3.557 -17.519 1.00 89.81 186 ASN A C 1
ATOM 1500 O O . ASN A 1 186 ? 10.099 2.759 -18.420 1.00 89.81 186 ASN A O 1
ATOM 1504 N N . THR A 1 187 ? 8.597 3.844 -17.167 1.00 90.31 187 THR A N 1
ATOM 1505 C CA . THR A 1 187 ? 7.441 3.310 -17.912 1.00 90.31 187 THR A CA 1
ATOM 1506 C C . THR A 1 187 ? 7.453 3.792 -19.365 1.00 90.31 187 THR A C 1
ATOM 1508 O O . THR A 1 187 ? 7.194 3.001 -20.267 1.00 90.31 187 THR A O 1
ATOM 1511 N N . ILE A 1 188 ? 7.731 5.075 -19.609 1.00 87.88 188 ILE A N 1
ATOM 1512 C CA . ILE A 1 188 ? 7.776 5.645 -20.962 1.00 87.88 188 ILE A CA 1
ATOM 1513 C C . ILE A 1 188 ? 8.895 5.006 -21.781 1.00 87.88 188 ILE A C 1
ATOM 1515 O O . ILE A 1 188 ? 8.664 4.655 -22.937 1.00 87.88 188 ILE A O 1
ATOM 1519 N N . ASP A 1 189 ? 10.075 4.820 -21.197 1.00 88.12 189 ASP A N 1
ATOM 1520 C CA . ASP A 1 189 ? 11.193 4.167 -21.875 1.00 88.12 189 ASP A CA 1
ATOM 1521 C C . ASP A 1 189 ? 10.830 2.729 -22.252 1.00 88.12 189 ASP A C 1
ATOM 1523 O O . ASP A 1 189 ? 11.034 2.323 -23.395 1.00 88.12 189 ASP A O 1
ATOM 1527 N N . LEU A 1 190 ? 10.151 1.996 -21.367 1.00 89.75 190 LEU A N 1
ATOM 1528 C CA . LEU A 1 190 ? 9.643 0.664 -21.690 1.00 89.75 190 LEU A CA 1
ATOM 1529 C C . LEU A 1 190 ? 8.576 0.651 -22.787 1.00 89.75 190 LEU A C 1
ATOM 1531 O O . LEU A 1 190 ? 8.553 -0.268 -23.602 1.00 89.75 190 LEU A O 1
ATOM 1535 N N . VAL A 1 191 ? 7.708 1.661 -22.849 1.00 87.81 191 VAL A N 1
ATOM 1536 C CA . VAL A 1 191 ? 6.737 1.802 -23.947 1.00 87.81 191 VAL A CA 1
ATOM 1537 C C . VAL A 1 191 ? 7.452 2.077 -25.273 1.00 87.81 191 VAL A C 1
ATOM 1539 O O . VAL A 1 191 ? 7.077 1.515 -26.302 1.00 87.81 191 VAL A O 1
ATOM 1542 N N . LYS A 1 192 ? 8.484 2.926 -25.270 1.00 85.50 192 LYS A N 1
ATOM 1543 C CA . LYS A 1 192 ? 9.233 3.299 -26.480 1.00 85.50 192 LYS A CA 1
ATOM 1544 C C . LYS A 1 192 ? 10.078 2.151 -27.018 1.00 85.50 192 LYS A C 1
ATOM 1546 O O . LYS A 1 192 ? 10.094 1.911 -28.223 1.00 85.50 192 LYS A O 1
ATOM 1551 N N . TYR A 1 193 ? 10.751 1.434 -26.127 1.00 82.06 193 TYR A N 1
ATOM 1552 C CA . TYR A 1 193 ? 11.695 0.361 -26.447 1.00 82.06 193 TYR A CA 1
ATOM 1553 C C . TYR A 1 193 ? 11.075 -1.028 -26.289 1.00 82.06 193 TYR A C 1
ATOM 1555 O O . TYR A 1 193 ? 11.754 -2.028 -26.071 1.00 82.06 193 TYR A O 1
ATOM 1563 N N . PHE A 1 194 ? 9.757 -1.099 -26.436 1.00 80.50 194 PHE A N 1
ATOM 1564 C CA . PHE A 1 194 ? 8.967 -2.291 -26.176 1.00 80.50 194 PHE A CA 1
ATOM 1565 C C . PHE A 1 194 ? 9.350 -3.528 -26.987 1.00 80.50 194 PHE A C 1
ATOM 1567 O O . PHE A 1 194 ? 9.185 -4.657 -26.537 1.00 80.50 194 PHE A O 1
ATOM 1574 N N . HIS A 1 195 ? 9.858 -3.316 -28.199 1.00 78.19 195 HIS A N 1
ATOM 1575 C CA . HIS A 1 195 ? 10.270 -4.393 -29.095 1.00 78.19 195 HIS A CA 1
ATOM 1576 C C . HIS A 1 195 ? 11.732 -4.813 -28.915 1.00 78.19 195 HIS A C 1
ATOM 1578 O O . HIS A 1 195 ? 12.151 -5.781 -29.543 1.00 78.19 195 HIS A O 1
ATOM 1584 N N . SER A 1 196 ? 12.515 -4.093 -28.106 1.00 80.88 196 SER A N 1
ATOM 1585 C CA . SER A 1 196 ? 13.959 -4.317 -27.978 1.00 80.88 196 SER A CA 1
ATOM 1586 C C . SER A 1 196 ? 14.382 -4.992 -26.677 1.00 80.88 196 SER A C 1
ATOM 1588 O O . SER A 1 196 ? 15.563 -5.292 -26.535 1.00 80.88 196 SER A O 1
ATOM 1590 N N . TYR A 1 197 ? 13.467 -5.241 -25.736 1.00 81.38 197 TYR A N 1
ATOM 1591 C CA . TYR A 1 197 ? 13.773 -6.000 -24.522 1.00 81.38 197 TYR A CA 1
ATOM 1592 C C . TYR A 1 197 ? 13.088 -7.371 -24.515 1.00 81.38 197 TYR A C 1
ATOM 1594 O O . TYR A 1 197 ? 12.044 -7.584 -25.133 1.00 81.38 197 TYR A O 1
ATOM 1602 N N . GLU A 1 198 ? 13.691 -8.310 -23.789 1.00 86.62 198 GLU A N 1
ATOM 1603 C CA . GLU A 1 198 ? 13.150 -9.651 -23.596 1.00 86.62 198 GLU A CA 1
ATOM 1604 C C . GLU A 1 198 ? 12.005 -9.636 -22.573 1.00 86.62 198 GLU A C 1
ATOM 1606 O O . GLU A 1 198 ? 12.175 -9.233 -21.419 1.00 86.62 198 GLU A O 1
ATOM 1611 N N . ILE A 1 199 ? 10.825 -10.100 -22.991 1.00 90.12 199 ILE A N 1
ATOM 1612 C CA . ILE A 1 199 ? 9.656 -10.229 -22.117 1.00 90.12 199 ILE A CA 1
ATOM 1613 C C . ILE A 1 199 ? 9.924 -11.336 -21.092 1.00 90.12 199 ILE A C 1
ATOM 1615 O O . ILE A 1 199 ? 10.057 -12.503 -21.454 1.00 90.12 199 ILE A O 1
ATOM 1619 N N . LYS A 1 200 ? 9.930 -10.988 -19.800 1.00 92.88 200 LYS A N 1
ATOM 1620 C CA . LYS A 1 200 ? 10.237 -11.939 -18.710 1.00 92.88 200 LYS A CA 1
ATOM 1621 C C . LYS A 1 200 ? 9.166 -13.015 -18.487 1.00 92.88 200 LYS A C 1
ATOM 1623 O O . LYS A 1 200 ? 9.435 -14.038 -17.865 1.00 92.88 200 LYS A O 1
ATOM 1628 N N . GLY A 1 201 ? 7.948 -12.790 -18.974 1.00 94.25 201 GLY A N 1
ATOM 1629 C CA . GLY A 1 201 ? 6.883 -13.786 -19.016 1.00 94.25 201 GLY A CA 1
ATOM 1630 C C . GLY A 1 201 ? 6.016 -13.881 -17.756 1.00 94.25 201 GLY A C 1
ATOM 1631 O O . GLY A 1 201 ? 6.209 -13.203 -16.743 1.00 94.25 201 GLY A O 1
ATOM 1632 N N . VAL A 1 202 ? 5.007 -14.754 -17.844 1.00 95.94 202 VAL A N 1
ATOM 1633 C CA . VAL A 1 202 ? 3.952 -14.915 -16.828 1.00 95.94 202 VAL A CA 1
ATOM 1634 C C . VAL A 1 202 ? 4.493 -15.477 -15.514 1.00 95.94 202 VAL A C 1
ATOM 1636 O O . VAL A 1 202 ? 4.035 -15.068 -14.454 1.00 95.94 202 VAL A O 1
ATOM 1639 N N . GLU A 1 203 ? 5.478 -16.373 -15.548 1.00 96.25 203 GLU A N 1
ATOM 1640 C CA . GLU A 1 203 ? 6.070 -16.942 -14.330 1.00 96.25 203 GLU A CA 1
ATOM 1641 C C . GLU A 1 203 ? 6.705 -15.857 -13.448 1.00 96.25 203 GLU A C 1
ATOM 1643 O O . GLU A 1 203 ? 6.422 -15.768 -12.251 1.00 96.25 203 GLU A O 1
ATOM 1648 N N . ALA A 1 204 ? 7.478 -14.954 -14.053 1.00 94.88 204 ALA A N 1
ATOM 1649 C CA . ALA A 1 204 ? 8.076 -13.831 -13.345 1.00 94.88 204 ALA A CA 1
ATOM 1650 C C . ALA A 1 204 ? 7.008 -12.850 -12.814 1.00 94.88 204 ALA A C 1
ATOM 1652 O O . ALA A 1 204 ? 7.117 -12.369 -11.679 1.00 94.88 204 ALA A O 1
ATOM 1653 N N . MET A 1 205 ? 5.920 -12.635 -13.569 1.00 96.19 205 MET A N 1
ATOM 1654 C CA . MET A 1 205 ? 4.747 -11.886 -13.096 1.00 96.19 205 MET A CA 1
ATOM 1655 C C . MET A 1 205 ? 4.095 -12.552 -11.873 1.00 96.19 205 MET A C 1
ATOM 1657 O O . MET A 1 205 ? 3.737 -11.875 -10.907 1.00 96.19 205 MET A O 1
ATOM 1661 N N . MET A 1 206 ? 3.967 -13.883 -11.869 1.00 97.25 206 MET A N 1
ATOM 1662 C CA . MET A 1 206 ? 3.455 -14.639 -10.720 1.00 97.25 206 MET A CA 1
ATOM 1663 C C . MET A 1 206 ? 4.375 -14.506 -9.503 1.00 97.25 206 MET A C 1
ATOM 1665 O O . MET A 1 206 ? 3.889 -14.413 -8.373 1.00 97.25 206 MET A O 1
ATOM 1669 N N . GLY A 1 207 ? 5.686 -14.384 -9.725 1.00 97.25 207 GLY A N 1
ATOM 1670 C CA . GLY A 1 207 ? 6.648 -13.974 -8.705 1.00 97.25 207 GLY A CA 1
ATOM 1671 C C . GLY A 1 207 ? 6.272 -12.638 -8.056 1.00 97.25 207 GLY A C 1
ATOM 1672 O O . GLY A 1 207 ? 6.196 -12.555 -6.830 1.00 97.25 207 GLY A O 1
ATOM 1673 N N . GLN A 1 208 ? 5.923 -11.612 -8.833 1.00 96.69 208 GLN A N 1
ATOM 1674 C CA . GLN A 1 208 ? 5.467 -10.331 -8.271 1.00 96.69 208 GLN A CA 1
ATOM 1675 C C . GLN A 1 208 ? 4.099 -10.427 -7.576 1.00 96.69 208 GLN A C 1
ATOM 1677 O O . GLN A 1 208 ? 3.912 -9.836 -6.511 1.00 96.69 208 GLN A O 1
ATOM 1682 N N . PHE A 1 209 ? 3.160 -11.226 -8.093 1.00 97.19 209 PHE A N 1
ATOM 1683 C CA . PHE A 1 209 ? 1.894 -11.510 -7.398 1.00 97.19 209 PHE A CA 1
ATOM 1684 C C . PHE A 1 209 ? 2.103 -12.219 -6.058 1.00 97.19 209 PHE A C 1
ATOM 1686 O O . PHE A 1 209 ? 1.402 -11.935 -5.087 1.00 97.19 209 PHE A O 1
ATOM 1693 N N . SER A 1 210 ? 3.086 -13.111 -5.960 1.00 97.94 210 SER A N 1
ATOM 1694 C CA . SER A 1 210 ? 3.427 -13.723 -4.677 1.00 97.94 210 SER A CA 1
ATOM 1695 C C . SER A 1 210 ? 3.946 -12.670 -3.689 1.00 97.94 210 SER A C 1
ATOM 1697 O O . SER A 1 210 ? 3.529 -12.656 -2.531 1.00 97.94 210 SER A O 1
ATOM 1699 N N . LEU A 1 211 ? 4.751 -11.705 -4.153 1.00 97.31 211 LEU A N 1
ATOM 1700 C CA . LEU A 1 211 ? 5.213 -10.576 -3.342 1.00 97.31 211 LEU A CA 1
ATOM 1701 C C . LEU A 1 211 ? 4.081 -9.610 -2.971 1.00 97.31 211 LEU A C 1
ATOM 1703 O O . LEU A 1 211 ? 4.129 -9.027 -1.889 1.00 97.31 211 LEU A O 1
ATOM 1707 N N . PHE A 1 212 ? 3.038 -9.484 -3.793 1.00 97.44 212 PHE A N 1
ATOM 1708 C CA . PHE A 1 212 ? 1.849 -8.708 -3.442 1.00 97.44 212 PHE A CA 1
ATOM 1709 C C . PHE A 1 212 ? 1.207 -9.206 -2.144 1.00 97.44 212 PHE A C 1
ATOM 1711 O O . PHE A 1 212 ? 0.827 -8.378 -1.326 1.00 97.44 212 PHE A O 1
ATOM 1718 N N . PHE A 1 213 ? 1.110 -10.522 -1.922 1.00 97.75 213 PHE A N 1
ATOM 1719 C CA . PHE A 1 213 ? 0.494 -11.103 -0.716 1.00 97.75 213 PHE A CA 1
ATOM 1720 C C . PHE A 1 213 ? 1.499 -11.427 0.399 1.00 97.75 213 PHE A C 1
ATOM 1722 O O . PHE A 1 213 ? 1.195 -11.275 1.582 1.00 97.75 213 PHE A O 1
ATOM 1729 N N . LEU A 1 214 ? 2.697 -11.881 0.032 1.00 97.25 214 LEU A N 1
ATOM 1730 C CA . LEU A 1 214 ? 3.698 -12.447 0.942 1.00 97.25 214 LEU A CA 1
ATOM 1731 C C . LEU A 1 214 ? 4.985 -11.614 1.001 1.00 97.25 214 LEU A C 1
ATOM 1733 O O . LEU A 1 214 ? 5.976 -12.026 1.601 1.00 97.25 214 LEU A O 1
ATOM 1737 N N . GLY A 1 215 ? 4.989 -10.411 0.424 1.00 94.50 215 GLY A N 1
ATOM 1738 C CA . GLY A 1 215 ? 6.143 -9.509 0.419 1.00 94.50 215 GLY A CA 1
ATOM 1739 C C . GLY A 1 215 ? 6.616 -9.091 1.812 1.00 94.50 215 GLY A C 1
ATOM 1740 O O . GLY A 1 215 ? 7.769 -8.700 1.967 1.00 94.50 215 GLY A O 1
ATOM 1741 N N . TRP A 1 216 ? 5.772 -9.216 2.832 1.00 93.06 216 TRP A N 1
ATOM 1742 C CA . TRP A 1 216 ? 6.106 -8.943 4.231 1.00 93.06 216 TRP A CA 1
ATOM 1743 C C . TRP A 1 216 ? 6.851 -10.101 4.924 1.00 93.06 216 TRP A C 1
ATOM 1745 O O . TRP A 1 216 ? 7.460 -9.892 5.970 1.00 93.06 216 TRP A O 1
ATOM 1755 N N . VAL A 1 217 ? 6.843 -11.313 4.352 1.00 94.81 217 VAL A N 1
ATOM 1756 C CA . VAL A 1 217 ? 7.543 -12.477 4.919 1.00 94.81 217 VAL A CA 1
ATOM 1757 C C . VAL A 1 217 ? 9.060 -12.274 4.781 1.00 94.81 217 VAL A C 1
ATOM 1759 O O . VAL A 1 217 ? 9.531 -11.962 3.676 1.00 94.81 217 VAL A O 1
ATOM 1762 N N . PRO A 1 218 ? 9.850 -12.421 5.861 1.00 92.00 218 PRO A N 1
ATOM 1763 C CA . PRO A 1 218 ? 11.298 -12.251 5.799 1.00 92.00 218 PRO A CA 1
ATOM 1764 C C . PRO A 1 218 ? 11.969 -13.384 5.008 1.00 92.00 218 PRO A C 1
ATOM 1766 O O . PRO A 1 218 ? 11.506 -14.526 5.013 1.00 92.00 218 PRO A O 1
ATOM 1769 N N . ARG A 1 219 ? 13.104 -13.079 4.360 1.00 92.19 219 ARG A N 1
ATOM 1770 C CA . ARG A 1 219 ? 13.880 -14.061 3.573 1.00 92.19 219 ARG A CA 1
ATOM 1771 C C . ARG A 1 219 ? 14.425 -15.221 4.413 1.00 92.19 219 ARG A C 1
ATOM 1773 O O . ARG A 1 219 ? 14.657 -16.291 3.872 1.00 92.19 219 ARG A O 1
ATOM 1780 N N . SER A 1 220 ? 14.581 -15.037 5.725 1.00 94.50 220 SER A N 1
ATOM 1781 C CA . SER A 1 220 ? 14.963 -16.115 6.646 1.00 94.50 220 SER A CA 1
ATOM 1782 C C . SER A 1 220 ? 13.914 -17.228 6.740 1.00 94.50 220 SER A C 1
ATOM 1784 O O . SER A 1 220 ? 14.270 -18.371 6.999 1.00 94.50 220 SER A O 1
ATOM 1786 N N . ILE A 1 221 ? 12.634 -16.908 6.513 1.00 96.38 221 ILE A N 1
ATOM 1787 C CA . ILE A 1 221 ? 11.529 -17.879 6.494 1.00 96.38 221 ILE A CA 1
ATOM 1788 C C . ILE A 1 221 ? 11.254 -18.352 5.062 1.00 96.38 221 ILE A C 1
ATOM 1790 O O . ILE A 1 221 ? 10.942 -19.518 4.840 1.00 96.38 221 ILE A O 1
ATOM 1794 N N . TRP A 1 222 ? 11.382 -17.456 4.082 1.00 96.38 222 TRP A N 1
ATOM 1795 C CA . TRP A 1 222 ? 11.182 -17.753 2.666 1.00 96.38 222 TRP A CA 1
ATOM 1796 C C . TRP A 1 222 ? 12.446 -17.420 1.869 1.00 96.38 222 TRP A C 1
ATOM 1798 O O . TRP A 1 222 ? 12.576 -16.340 1.290 1.00 96.38 222 TRP A O 1
ATOM 1808 N N . SER A 1 223 ? 13.398 -18.354 1.858 1.00 96.25 223 SER A N 1
ATOM 1809 C CA . SER A 1 223 ? 14.702 -18.171 1.204 1.00 96.25 223 SER A CA 1
ATOM 1810 C C . SER A 1 223 ? 14.579 -18.009 -0.313 1.00 96.25 223 SER A C 1
ATOM 1812 O O . SER A 1 223 ? 15.265 -17.174 -0.897 1.00 96.25 223 SER A O 1
ATOM 1814 N N . SER A 1 224 ? 13.634 -18.720 -0.936 1.00 96.50 224 SER A N 1
ATOM 1815 C CA . SER A 1 224 ? 13.315 -18.635 -2.369 1.00 96.50 224 SER A CA 1
ATOM 1816 C C . SER A 1 224 ? 12.425 -17.444 -2.753 1.00 96.50 224 SER A C 1
ATOM 1818 O O . SER A 1 224 ? 11.874 -17.413 -3.852 1.00 96.50 224 SER A O 1
ATOM 1820 N N . LYS A 1 225 ? 12.250 -16.456 -1.863 1.00 96.06 225 LYS A N 1
ATOM 1821 C CA . LYS A 1 225 ? 11.434 -15.264 -2.120 1.00 96.06 225 LYS A CA 1
ATOM 1822 C C . LYS A 1 225 ? 11.878 -14.544 -3.402 1.00 96.06 225 LYS A C 1
ATOM 1824 O O . LYS A 1 225 ? 13.043 -14.133 -3.472 1.00 96.06 225 LYS A O 1
ATOM 1829 N N . PRO A 1 226 ? 10.970 -14.301 -4.368 1.00 95.88 226 PRO A N 1
ATOM 1830 C CA . PRO A 1 226 ? 11.284 -13.541 -5.566 1.00 95.88 226 PRO A CA 1
ATOM 1831 C C . PRO A 1 226 ? 11.856 -12.164 -5.234 1.00 95.88 226 PRO A C 1
ATOM 1833 O O . PRO A 1 226 ? 11.570 -11.565 -4.192 1.00 95.88 226 PRO A O 1
ATOM 1836 N N . ILE A 1 227 ? 12.696 -11.655 -6.123 1.00 94.31 227 ILE A N 1
ATOM 1837 C CA . ILE A 1 227 ? 13.211 -10.293 -6.030 1.00 94.31 227 ILE A CA 1
ATOM 1838 C C . ILE A 1 227 ? 12.173 -9.357 -6.664 1.00 94.31 227 ILE A C 1
ATOM 1840 O O . ILE A 1 227 ? 11.558 -9.677 -7.681 1.00 94.31 227 ILE A O 1
ATOM 1844 N N . GLY A 1 228 ? 11.911 -8.220 -6.018 1.00 94.00 228 GLY A N 1
ATOM 1845 C CA . GLY A 1 228 ? 10.989 -7.224 -6.559 1.00 94.00 228 GLY A CA 1
ATOM 1846 C C . GLY A 1 228 ? 11.564 -6.578 -7.818 1.00 94.00 228 GLY A C 1
ATOM 1847 O O . GLY A 1 228 ? 12.772 -6.338 -7.871 1.00 94.00 228 GLY A O 1
ATOM 1848 N N . LEU A 1 229 ? 10.698 -6.245 -8.783 1.00 93.88 229 LEU A N 1
ATOM 1849 C CA . LEU A 1 229 ? 11.118 -5.701 -10.081 1.00 93.88 229 LEU A CA 1
ATOM 1850 C C . LEU A 1 229 ? 12.102 -4.534 -9.950 1.00 93.88 229 LEU A C 1
ATOM 1852 O O . LEU A 1 229 ? 13.039 -4.432 -10.727 1.00 93.88 229 LEU A O 1
ATOM 1856 N N . GLY A 1 230 ? 11.915 -3.657 -8.963 1.00 90.62 230 GLY A N 1
ATOM 1857 C CA . GLY A 1 230 ? 12.743 -2.462 -8.864 1.00 90.62 230 GLY A CA 1
ATOM 1858 C C . GLY A 1 230 ? 14.241 -2.719 -8.676 1.00 90.62 230 GLY A C 1
ATOM 1859 O O . GLY A 1 230 ? 15.037 -1.854 -9.022 1.00 90.62 230 GLY A O 1
ATOM 1860 N N . LEU A 1 231 ? 14.636 -3.885 -8.152 1.00 90.62 231 LEU A N 1
ATOM 1861 C CA . LEU A 1 231 ? 16.046 -4.274 -8.068 1.00 90.62 231 LEU A CA 1
ATOM 1862 C C . LEU A 1 231 ? 16.509 -4.905 -9.388 1.00 90.62 231 LEU A C 1
ATOM 1864 O O . LEU A 1 231 ? 17.462 -4.418 -9.983 1.00 90.62 231 LEU A O 1
ATOM 1868 N N . THR A 1 232 ? 15.781 -5.913 -9.882 1.00 91.12 232 THR A N 1
ATOM 1869 C CA . THR A 1 232 ? 16.140 -6.642 -11.113 1.00 91.12 232 THR A CA 1
ATOM 1870 C C . THR A 1 232 ? 16.111 -5.757 -12.356 1.00 91.12 232 THR A C 1
ATOM 1872 O O . THR A 1 232 ? 16.842 -5.998 -13.302 1.00 91.12 232 THR A O 1
ATOM 1875 N N . PHE A 1 233 ? 15.276 -4.717 -12.375 1.00 91.56 233 PHE A N 1
ATOM 1876 C CA . PHE A 1 233 ? 15.213 -3.768 -13.484 1.00 91.56 233 PHE A CA 1
ATOM 1877 C C . PHE A 1 233 ? 16.503 -2.954 -13.626 1.00 91.56 233 PHE A C 1
ATOM 1879 O O . PHE A 1 233 ? 16.899 -2.622 -14.738 1.00 91.56 233 PHE A O 1
ATOM 1886 N N . VAL A 1 234 ? 17.171 -2.634 -12.513 1.00 89.94 234 VAL A N 1
ATOM 1887 C CA . VAL A 1 234 ? 18.464 -1.939 -12.565 1.00 89.94 234 VAL A CA 1
ATOM 1888 C C . VAL A 1 234 ? 19.503 -2.843 -13.223 1.00 89.94 234 VAL A C 1
ATOM 1890 O O . VAL A 1 234 ? 20.187 -2.404 -14.143 1.00 89.94 234 VAL A O 1
ATOM 1893 N N . ASP A 1 235 ? 19.554 -4.104 -12.791 1.00 88.00 235 ASP A N 1
ATOM 1894 C CA . ASP A 1 235 ? 20.478 -5.117 -13.311 1.00 88.00 235 ASP A CA 1
ATOM 1895 C C . ASP A 1 235 ? 20.266 -5.389 -14.801 1.00 88.00 235 ASP A C 1
ATOM 1897 O O . ASP A 1 235 ? 21.217 -5.407 -15.578 1.00 88.00 235 ASP A O 1
ATOM 1901 N N . ASP A 1 236 ? 19.007 -5.554 -15.199 1.00 87.62 236 ASP A N 1
ATOM 1902 C CA . ASP A 1 236 ? 18.654 -6.004 -16.541 1.00 87.62 236 ASP A CA 1
ATOM 1903 C C . ASP A 1 236 ? 18.570 -4.862 -17.570 1.00 87.62 236 ASP A C 1
ATOM 1905 O O . ASP A 1 236 ? 18.638 -5.132 -18.769 1.00 87.62 236 ASP A O 1
ATOM 1909 N N . HIS A 1 237 ? 18.355 -3.609 -17.140 1.00 86.81 237 HIS A N 1
ATOM 1910 C CA . HIS A 1 237 ? 18.021 -2.506 -18.056 1.00 86.81 237 HIS A CA 1
ATOM 1911 C C . HIS A 1 237 ? 18.844 -1.224 -17.885 1.00 86.81 237 HIS A C 1
ATOM 1913 O O . HIS A 1 237 ? 19.149 -0.581 -18.886 1.00 86.81 237 HIS A O 1
ATOM 1919 N N . LEU A 1 238 ? 19.188 -0.815 -16.658 1.00 85.00 238 LEU A N 1
ATOM 1920 C CA . LEU A 1 238 ? 19.824 0.492 -16.419 1.00 85.00 238 LEU A CA 1
ATOM 1921 C C . LEU A 1 238 ? 21.343 0.437 -16.220 1.00 85.00 238 LEU A C 1
ATOM 1923 O O . LEU A 1 238 ? 21.978 1.485 -16.307 1.00 85.00 238 LEU A O 1
ATOM 1927 N N . SER A 1 239 ? 21.917 -0.749 -15.990 1.00 84.06 239 SER A N 1
ATOM 1928 C CA . SER A 1 239 ? 23.274 -0.939 -15.453 1.00 84.06 239 SER A CA 1
ATOM 1929 C C . SER A 1 239 ? 23.421 -0.440 -14.005 1.00 84.06 239 SER A C 1
ATOM 1931 O O . SER A 1 239 ? 22.737 0.480 -13.553 1.00 84.06 239 SER A O 1
ATOM 1933 N N . ARG A 1 240 ? 24.333 -1.066 -13.249 1.00 85.88 240 ARG A N 1
ATOM 1934 C CA . ARG A 1 240 ? 24.712 -0.658 -11.881 1.00 85.88 240 ARG A CA 1
ATOM 1935 C C . ARG A 1 240 ? 25.923 0.272 -11.830 1.00 85.88 240 ARG A C 1
ATOM 1937 O O . ARG A 1 240 ? 26.411 0.575 -10.744 1.00 85.88 240 ARG A O 1
ATOM 1944 N N . GLU A 1 241 ? 26.439 0.711 -12.973 1.00 87.56 241 GLU A N 1
ATOM 1945 C CA . GLU A 1 241 ? 27.635 1.550 -13.011 1.00 87.56 241 GLU A CA 1
ATOM 1946 C C . GLU A 1 241 ? 27.443 2.836 -12.181 1.00 87.56 241 GLU A C 1
ATOM 1948 O O . GLU A 1 241 ? 26.540 3.633 -12.426 1.00 87.56 241 GLU A O 1
ATOM 1953 N N . GLY A 1 242 ? 28.272 3.012 -11.145 1.00 83.12 242 GLY A N 1
ATOM 1954 C CA . GLY A 1 242 ? 28.195 4.155 -10.227 1.00 83.12 242 GLY A CA 1
ATOM 1955 C C . GLY A 1 242 ? 27.101 4.079 -9.148 1.00 83.12 242 GLY A C 1
ATOM 1956 O O . GLY A 1 242 ? 26.910 5.055 -8.421 1.00 83.12 242 GLY A O 1
ATOM 1957 N N . ALA A 1 243 ? 26.399 2.950 -9.007 1.00 85.31 243 ALA A N 1
ATOM 1958 C CA . ALA A 1 243 ? 25.374 2.726 -7.985 1.00 85.31 243 ALA A CA 1
ATOM 1959 C C . ALA A 1 243 ? 25.765 1.598 -7.010 1.00 85.31 243 ALA A C 1
ATOM 1961 O O . ALA A 1 243 ? 26.634 0.781 -7.297 1.00 85.31 243 ALA A O 1
ATOM 1962 N N . SER A 1 244 ? 25.125 1.547 -5.835 1.00 87.00 244 SER A N 1
ATOM 1963 C CA . SER A 1 244 ? 25.334 0.455 -4.875 1.00 87.00 244 SER A CA 1
ATOM 1964 C C . SER A 1 244 ? 24.623 -0.840 -5.295 1.00 87.00 244 SER A C 1
ATOM 1966 O O . SER A 1 244 ? 23.640 -0.819 -6.044 1.00 87.00 244 SER A O 1
ATOM 1968 N N . ASP A 1 245 ? 25.054 -1.971 -4.732 1.00 84.69 245 ASP A N 1
ATOM 1969 C CA . ASP A 1 245 ? 24.439 -3.290 -4.965 1.00 84.69 245 ASP A CA 1
ATOM 1970 C C . ASP A 1 245 ? 22.966 -3.352 -4.527 1.00 84.69 245 ASP A C 1
ATOM 1972 O O . ASP A 1 245 ? 22.164 -4.109 -5.066 1.00 84.69 245 ASP A O 1
ATOM 1976 N N . GLU A 1 246 ? 22.575 -2.504 -3.575 1.00 85.12 246 GLU A N 1
ATOM 1977 C CA . GLU A 1 246 ? 21.197 -2.401 -3.088 1.00 85.12 246 GLU A CA 1
ATOM 1978 C C . GLU A 1 246 ? 20.371 -1.340 -3.831 1.00 85.12 246 GLU A C 1
ATOM 1980 O O . GLU A 1 246 ? 19.196 -1.119 -3.512 1.00 85.12 246 GLU A O 1
ATOM 1985 N N . HIS A 1 247 ? 20.958 -0.658 -4.821 1.00 85.50 247 HIS A N 1
ATOM 1986 C CA . HIS A 1 247 ? 20.243 0.351 -5.585 1.00 85.50 247 HIS A CA 1
ATOM 1987 C C . HIS A 1 247 ? 19.054 -0.281 -6.306 1.00 85.50 247 HIS A C 1
ATOM 1989 O O . HIS A 1 247 ? 19.207 -1.234 -7.069 1.00 85.50 247 HIS A O 1
ATOM 1995 N N . SER A 1 248 ? 17.870 0.275 -6.067 1.00 87.69 248 SER A N 1
ATOM 1996 C CA . SER A 1 248 ? 16.636 -0.114 -6.735 1.00 87.69 248 SER A CA 1
ATOM 1997 C C . SER A 1 248 ? 15.931 1.120 -7.270 1.00 87.69 248 SER A C 1
ATOM 1999 O O . SER A 1 248 ? 15.956 2.195 -6.661 1.00 87.69 248 SER A O 1
ATOM 2001 N N . THR A 1 249 ? 15.270 0.953 -8.408 1.00 88.69 249 THR A N 1
ATOM 2002 C CA . THR A 1 249 ? 14.486 2.002 -9.046 1.00 88.69 249 THR A CA 1
ATOM 2003 C C . THR A 1 249 ? 13.050 1.543 -9.214 1.00 88.69 249 THR A C 1
ATOM 2005 O O . THR A 1 249 ? 12.766 0.379 -9.469 1.00 88.69 249 THR A O 1
ATOM 2008 N N . ALA A 1 250 ? 12.104 2.454 -9.051 1.00 88.06 250 ALA A N 1
ATOM 2009 C CA . ALA A 1 250 ? 10.708 2.130 -9.277 1.00 88.06 250 ALA A CA 1
ATOM 2010 C C . ALA A 1 250 ? 10.376 2.297 -10.766 1.00 88.06 250 ALA A C 1
ATOM 2012 O O . ALA A 1 250 ? 10.787 3.274 -11.386 1.00 88.06 250 ALA A O 1
ATOM 2013 N N . VAL A 1 251 ? 9.630 1.346 -11.330 1.00 90.00 251 VAL A N 1
ATOM 2014 C CA . VAL A 1 251 ? 9.241 1.324 -12.756 1.00 90.00 251 VAL A CA 1
ATOM 2015 C C . VAL A 1 251 ? 7.779 1.747 -12.943 1.00 90.00 251 VAL A C 1
ATOM 2017 O O . VAL A 1 251 ? 7.362 2.058 -14.047 1.00 90.00 251 VAL A O 1
ATOM 2020 N N . GLY A 1 252 ? 7.000 1.822 -11.859 1.00 90.44 252 GLY A N 1
ATOM 2021 C CA . GLY A 1 252 ? 5.569 2.118 -11.904 1.00 90.44 252 GLY A CA 1
ATOM 2022 C C . GLY A 1 252 ? 4.739 0.895 -12.290 1.00 90.44 252 GLY A C 1
ATOM 2023 O O . GLY A 1 252 ? 5.240 -0.078 -12.845 1.00 90.44 252 GLY A O 1
ATOM 2024 N N . PHE A 1 253 ? 3.447 0.925 -11.975 1.00 92.38 253 PHE A N 1
ATOM 2025 C CA . PHE A 1 253 ? 2.596 -0.256 -12.132 1.00 92.38 253 PHE A CA 1
ATOM 2026 C C . PHE A 1 253 ? 2.355 -0.681 -13.587 1.00 92.38 253 PHE A C 1
ATOM 2028 O O . PHE A 1 253 ? 2.249 -1.871 -13.870 1.00 92.38 253 PHE A O 1
ATOM 2035 N N . ILE A 1 254 ? 2.265 0.282 -14.510 1.00 93.44 254 ILE A N 1
ATOM 2036 C CA . ILE A 1 254 ? 2.125 -0.003 -15.945 1.00 93.44 254 ILE A CA 1
ATOM 2037 C C . ILE A 1 254 ? 3.447 -0.534 -16.482 1.00 93.44 254 ILE A C 1
ATOM 2039 O O . ILE A 1 254 ? 3.449 -1.565 -17.146 1.00 93.44 254 ILE A O 1
ATOM 2043 N N . GLY A 1 255 ? 4.559 0.129 -16.153 1.00 94.00 255 GLY A N 1
ATOM 2044 C CA . GLY A 1 255 ? 5.894 -0.324 -16.525 1.00 94.00 255 GLY A CA 1
ATOM 2045 C C . GLY A 1 255 ? 6.191 -1.738 -16.023 1.00 94.00 255 GLY A C 1
ATOM 2046 O O . GLY A 1 255 ? 6.718 -2.545 -16.777 1.00 94.00 255 GLY A O 1
ATOM 2047 N N . GLU A 1 256 ? 5.752 -2.088 -14.809 1.00 95.50 256 GLU A N 1
ATOM 2048 C CA . GLU A 1 256 ? 5.840 -3.456 -14.286 1.00 95.50 256 GLU A CA 1
ATOM 2049 C C . GLU A 1 256 ? 5.102 -4.464 -15.175 1.00 95.50 256 GLU A C 1
ATOM 2051 O O . GLU A 1 256 ? 5.666 -5.483 -15.569 1.00 95.50 256 GLU A O 1
ATOM 2056 N N . LEU A 1 257 ? 3.858 -4.172 -15.557 1.00 95.69 257 LEU A N 1
ATOM 2057 C CA . LEU A 1 257 ? 3.082 -5.053 -16.431 1.00 95.69 257 LEU A CA 1
ATOM 2058 C C . LEU A 1 257 ? 3.681 -5.168 -17.835 1.00 95.69 257 LEU A C 1
ATOM 2060 O O . LEU A 1 257 ? 3.687 -6.251 -18.413 1.00 95.69 257 LEU A O 1
ATOM 2064 N N . ILE A 1 258 ? 4.180 -4.061 -18.376 1.00 94.62 258 ILE A N 1
ATOM 2065 C CA . ILE A 1 258 ? 4.858 -3.995 -19.671 1.00 94.62 258 ILE A CA 1
ATOM 2066 C C . ILE A 1 258 ? 6.132 -4.846 -19.648 1.00 94.62 258 ILE A C 1
ATOM 2068 O O . ILE A 1 258 ? 6.344 -5.658 -20.550 1.00 94.62 258 ILE A O 1
ATOM 2072 N N . TRP A 1 259 ? 6.931 -4.737 -18.588 1.00 94.88 259 TRP A N 1
ATOM 2073 C CA . TRP A 1 259 ? 8.156 -5.512 -18.406 1.00 94.88 259 TRP A CA 1
ATOM 2074 C C . TRP A 1 259 ? 7.905 -7.025 -18.427 1.00 94.88 259 TRP A C 1
ATOM 2076 O O . TRP A 1 259 ? 8.613 -7.774 -19.101 1.00 94.88 259 TRP A O 1
ATOM 2086 N N . PHE A 1 260 ? 6.869 -7.489 -17.722 1.00 95.44 260 PHE A N 1
ATOM 2087 C CA . PHE A 1 260 ? 6.587 -8.922 -17.619 1.00 95.44 260 PHE A CA 1
ATOM 2088 C C . PHE A 1 260 ? 5.738 -9.486 -18.759 1.00 95.44 260 PHE A C 1
ATOM 2090 O O . PHE A 1 260 ? 5.949 -10.629 -19.157 1.00 95.44 260 PHE A O 1
ATOM 2097 N N . LEU A 1 261 ? 4.759 -8.733 -19.264 1.00 95.19 261 LEU A N 1
ATOM 2098 C CA . LEU A 1 261 ? 3.741 -9.246 -20.191 1.00 95.19 261 LEU A CA 1
ATOM 2099 C C . LEU A 1 261 ? 3.837 -8.656 -21.598 1.00 95.19 261 LEU A C 1
ATOM 2101 O O . LEU A 1 261 ? 3.118 -9.110 -22.492 1.00 95.19 261 LEU A O 1
ATOM 2105 N N . GLY A 1 262 ? 4.679 -7.644 -21.807 1.00 93.12 262 GLY A N 1
ATOM 2106 C CA . GLY A 1 262 ? 4.808 -6.977 -23.094 1.00 93.12 262 GLY A CA 1
ATOM 2107 C C . GLY A 1 262 ? 3.435 -6.532 -23.629 1.00 93.12 262 GLY A C 1
ATOM 2108 O O . GLY A 1 262 ? 2.692 -5.862 -22.901 1.00 93.12 262 GLY A O 1
ATOM 2109 N N . PRO A 1 263 ? 3.057 -6.886 -24.882 1.00 91.00 263 PRO A N 1
ATOM 2110 C CA . PRO A 1 263 ? 1.798 -6.455 -25.523 1.00 91.00 263 PRO A CA 1
ATOM 2111 C C . PRO A 1 263 ? 0.543 -6.799 -24.725 1.00 91.00 263 PRO A C 1
ATOM 2113 O O . PRO A 1 263 ? -0.489 -6.143 -24.860 1.00 91.00 263 PRO A O 1
ATOM 2116 N N . TYR A 1 264 ? 0.633 -7.813 -23.869 1.00 93.06 264 TYR A N 1
ATOM 2117 C CA . TYR A 1 264 ? -0.477 -8.327 -23.080 1.00 93.06 264 TYR A CA 1
ATOM 2118 C C . TYR A 1 264 ? -0.655 -7.605 -21.735 1.00 93.06 264 TYR A C 1
ATOM 2120 O O . TYR A 1 264 ? -1.505 -8.006 -20.935 1.00 93.06 264 TYR A O 1
ATOM 2128 N N . PHE A 1 265 ? 0.078 -6.514 -21.478 1.00 93.50 265 PHE A N 1
ATOM 2129 C CA . PHE A 1 265 ? -0.067 -5.714 -20.256 1.00 93.50 265 PHE A CA 1
ATOM 2130 C C . PHE A 1 265 ? -1.519 -5.283 -19.931 1.00 93.50 265 PHE A C 1
ATOM 2132 O O . PHE A 1 265 ? -1.846 -5.257 -18.741 1.00 93.50 265 PHE A O 1
ATOM 2139 N N . PRO A 1 266 ? -2.438 -5.012 -20.894 1.00 93.06 266 PRO A N 1
ATOM 2140 C CA . PRO A 1 266 ? -3.823 -4.665 -20.558 1.00 93.06 266 PRO A CA 1
ATOM 2141 C C . PRO A 1 266 ? -4.575 -5.813 -19.871 1.00 93.06 266 PRO A C 1
ATOM 2143 O O . PRO A 1 266 ? -5.409 -5.573 -18.997 1.00 93.06 266 PRO A O 1
ATOM 2146 N N . ILE A 1 267 ? -4.249 -7.066 -20.214 1.00 94.25 267 ILE A N 1
ATOM 2147 C CA . ILE A 1 267 ? -4.798 -8.253 -19.543 1.00 94.25 267 ILE A CA 1
ATOM 2148 C C . ILE A 1 267 ? -4.278 -8.303 -18.106 1.00 94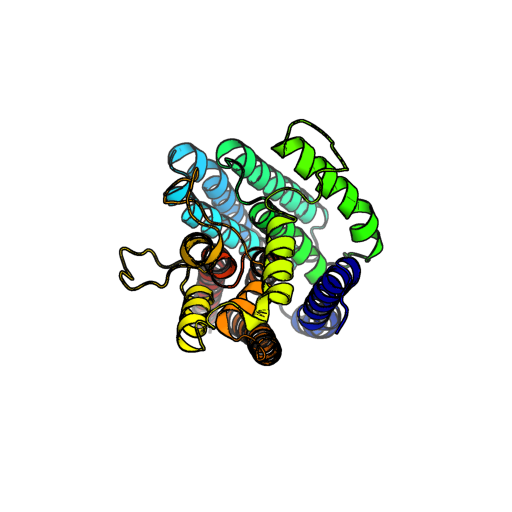.25 267 ILE A C 1
ATOM 2150 O O . ILE A 1 267 ? -5.058 -8.481 -17.173 1.00 94.25 267 ILE A O 1
ATOM 2154 N N . GLY A 1 268 ? -2.978 -8.072 -17.908 1.00 94.88 268 GLY A N 1
ATOM 2155 C CA . GLY A 1 268 ? -2.391 -7.968 -16.572 1.00 94.88 268 GLY A CA 1
ATOM 2156 C C . GLY A 1 268 ? -3.049 -6.878 -15.722 1.00 94.88 268 GLY A C 1
ATOM 2157 O O . GLY A 1 268 ? -3.360 -7.110 -14.554 1.00 94.88 268 GLY A O 1
ATOM 2158 N N . LEU A 1 269 ? -3.355 -5.724 -16.320 1.00 93.38 269 LEU A N 1
ATOM 2159 C CA . LEU A 1 269 ? -4.057 -4.636 -15.643 1.00 93.38 269 LEU A CA 1
ATOM 2160 C C . LEU A 1 269 ? -5.452 -5.068 -15.175 1.00 93.38 269 LEU A C 1
ATOM 2162 O O . LEU A 1 269 ? -5.813 -4.814 -14.024 1.00 93.38 269 LEU A O 1
ATOM 2166 N N . LEU A 1 270 ? -6.214 -5.765 -16.026 1.00 92.50 270 LEU A N 1
ATOM 2167 C CA . LEU A 1 270 ? -7.509 -6.341 -15.653 1.00 92.50 270 LEU A CA 1
ATOM 2168 C C . LEU A 1 270 ? -7.361 -7.306 -14.467 1.00 92.50 270 LEU A C 1
ATOM 2170 O O . LEU A 1 270 ? -8.100 -7.192 -13.488 1.00 92.50 270 LEU A O 1
ATOM 2174 N N . VAL A 1 271 ? -6.389 -8.223 -14.521 1.00 95.38 271 VAL A N 1
ATOM 2175 C CA . VAL A 1 271 ? -6.134 -9.195 -13.443 1.00 95.38 271 VAL A CA 1
ATOM 2176 C C . VAL A 1 271 ? -5.809 -8.482 -12.132 1.00 95.38 271 VAL A C 1
ATOM 2178 O O . VAL A 1 271 ? -6.333 -8.859 -11.080 1.00 95.38 271 VAL A O 1
ATOM 2181 N N . ILE A 1 272 ? -5.009 -7.415 -12.170 1.00 94.88 272 ILE A N 1
ATOM 2182 C CA . ILE A 1 272 ? -4.693 -6.633 -10.974 1.00 94.88 272 ILE A CA 1
ATOM 2183 C C . ILE A 1 272 ? -5.934 -5.921 -10.438 1.00 94.88 272 ILE A C 1
ATOM 2185 O O . ILE A 1 272 ? -6.216 -6.031 -9.245 1.00 94.88 272 ILE A O 1
ATOM 2189 N N . VAL A 1 273 ? -6.720 -5.247 -11.281 1.00 91.12 273 VAL A N 1
ATOM 2190 C CA . VAL A 1 273 ? -7.973 -4.598 -10.850 1.00 91.12 273 VAL A CA 1
ATOM 2191 C C . VAL A 1 273 ? -8.901 -5.610 -10.172 1.00 91.12 273 VAL A C 1
ATOM 2193 O O . VAL A 1 273 ? -9.417 -5.346 -9.082 1.00 91.12 273 VAL A O 1
ATOM 2196 N N . MET A 1 274 ? -9.061 -6.796 -10.765 1.00 92.56 274 MET A N 1
ATOM 2197 C CA . MET A 1 274 ? -9.848 -7.882 -10.177 1.00 92.56 274 MET A CA 1
ATOM 2198 C C . MET A 1 274 ? -9.252 -8.353 -8.845 1.00 92.56 274 MET A C 1
ATOM 2200 O O . MET A 1 274 ? -9.993 -8.556 -7.883 1.00 92.56 274 MET A O 1
ATOM 2204 N N . THR A 1 275 ? -7.927 -8.459 -8.745 1.00 95.69 275 THR A N 1
ATOM 2205 C CA . THR A 1 275 ? -7.222 -8.836 -7.509 1.00 95.69 275 THR A CA 1
ATOM 2206 C C . THR A 1 275 ? -7.472 -7.831 -6.387 1.00 95.69 275 THR A C 1
ATOM 2208 O O . THR A 1 275 ? -7.845 -8.234 -5.282 1.00 95.69 275 THR A O 1
ATOM 2211 N N . PHE A 1 276 ? -7.341 -6.528 -6.652 1.00 93.94 276 PHE A N 1
ATOM 2212 C CA . PHE A 1 276 ? -7.657 -5.474 -5.681 1.00 93.94 276 PHE A CA 1
ATOM 2213 C C . PHE A 1 276 ? -9.127 -5.538 -5.256 1.00 93.94 276 PHE A C 1
ATOM 2215 O O . PHE A 1 276 ? -9.429 -5.528 -4.059 1.00 93.94 276 PHE A O 1
ATOM 2222 N N . TYR A 1 277 ? -10.044 -5.672 -6.217 1.00 91.69 277 TYR A N 1
ATOM 2223 C CA . TYR A 1 277 ? -11.476 -5.774 -5.946 1.00 91.69 277 TYR A CA 1
ATOM 2224 C C . TYR A 1 277 ? -11.815 -6.977 -5.053 1.00 91.69 277 TYR A C 1
ATOM 2226 O O . TYR A 1 277 ? -12.487 -6.822 -4.027 1.00 91.69 277 TYR A O 1
ATOM 2234 N N . PHE A 1 278 ? -11.338 -8.175 -5.403 1.00 94.38 278 PHE A N 1
ATOM 2235 C CA . PHE A 1 278 ? -11.600 -9.385 -4.627 1.00 94.38 278 PHE A CA 1
ATOM 2236 C C . PHE A 1 278 ? -10.934 -9.338 -3.256 1.00 94.38 278 PHE A C 1
ATOM 2238 O O . PHE A 1 278 ? -11.585 -9.669 -2.264 1.00 94.38 278 PHE A O 1
ATOM 2245 N N . THR A 1 279 ? -9.692 -8.858 -3.167 1.00 96.12 279 THR A N 1
ATOM 2246 C CA . THR A 1 279 ? -8.990 -8.710 -1.884 1.00 96.12 279 THR A CA 1
ATOM 2247 C C . THR A 1 279 ? -9.777 -7.795 -0.955 1.00 96.12 279 THR A C 1
ATOM 2249 O O . THR A 1 279 ? -10.075 -8.173 0.175 1.00 96.12 279 THR A O 1
ATOM 2252 N N . ARG A 1 280 ? -10.247 -6.646 -1.450 1.00 93.19 280 ARG A N 1
ATOM 2253 C CA . ARG A 1 280 ? -11.103 -5.727 -0.691 1.00 93.19 280 ARG A CA 1
ATOM 2254 C C . ARG A 1 280 ? -12.392 -6.388 -0.193 1.00 93.19 280 ARG A C 1
ATOM 2256 O O . ARG A 1 280 ? -12.786 -6.187 0.958 1.00 93.19 280 ARG A O 1
ATOM 2263 N N . ARG A 1 281 ? -13.048 -7.205 -1.026 1.00 91.19 281 ARG A N 1
ATOM 2264 C CA . ARG A 1 281 ? -14.249 -7.969 -0.635 1.00 91.19 281 ARG A CA 1
ATOM 2265 C C . ARG A 1 281 ? -13.948 -8.994 0.454 1.00 91.19 281 ARG A C 1
ATOM 2267 O O . ARG A 1 281 ? -14.720 -9.100 1.408 1.00 91.19 281 ARG A O 1
ATOM 2274 N N . VAL A 1 282 ? -12.841 -9.723 0.324 1.00 95.75 282 VAL A N 1
ATOM 2275 C CA . VAL A 1 282 ? -12.390 -10.691 1.330 1.00 95.75 282 VAL A CA 1
ATOM 2276 C C . VAL A 1 282 ? -12.096 -9.973 2.640 1.00 95.75 282 VAL A C 1
ATOM 2278 O O . VAL A 1 282 ? -12.656 -10.371 3.659 1.00 95.75 282 VAL A O 1
ATOM 2281 N N . LEU A 1 283 ? -11.330 -8.877 2.610 1.00 95.88 283 LEU A N 1
ATOM 2282 C CA . LEU A 1 283 ? -11.004 -8.066 3.785 1.00 95.88 283 LEU A CA 1
ATOM 2283 C C . LEU A 1 283 ? -12.260 -7.600 4.521 1.00 95.88 283 LEU A C 1
ATOM 2285 O O . LEU A 1 283 ? -12.355 -7.803 5.726 1.00 95.88 283 LEU A O 1
ATOM 2289 N N . LEU A 1 284 ? -13.254 -7.060 3.808 1.00 91.19 284 LEU A N 1
ATOM 2290 C CA . LEU A 1 284 ? -14.513 -6.621 4.419 1.00 91.19 284 LEU A CA 1
ATOM 2291 C C . LEU A 1 284 ? -15.308 -7.778 5.052 1.00 91.19 284 LEU A C 1
ATOM 2293 O O . LEU A 1 284 ? -15.971 -7.605 6.078 1.00 91.19 284 LEU A O 1
ATOM 2297 N N . LYS A 1 285 ? -15.268 -8.963 4.431 1.00 92.75 285 LYS A N 1
ATOM 2298 C CA . LYS A 1 285 ? -15.957 -10.157 4.935 1.00 92.75 285 LYS A CA 1
ATOM 2299 C C . LYS A 1 285 ? -15.303 -10.669 6.218 1.00 92.75 285 LYS A C 1
ATOM 2301 O O . LYS A 1 285 ? -16.003 -10.920 7.198 1.00 92.75 285 LYS A O 1
ATOM 2306 N N . ILE A 1 286 ? -13.978 -10.813 6.225 1.00 96.31 286 ILE A N 1
ATOM 2307 C CA . ILE A 1 286 ? -13.231 -11.351 7.374 1.00 96.31 286 ILE A CA 1
ATOM 2308 C C . ILE A 1 286 ? -13.077 -10.328 8.508 1.00 96.31 286 ILE A C 1
ATOM 2310 O O . ILE A 1 286 ? -12.873 -10.714 9.655 1.00 96.31 286 ILE A O 1
ATOM 2314 N N . SER A 1 287 ? -13.239 -9.032 8.223 1.00 94.38 287 SER A N 1
ATOM 2315 C CA . SER A 1 287 ? -13.227 -7.958 9.221 1.00 94.38 287 SER A CA 1
ATOM 2316 C C . SER A 1 287 ? -14.560 -7.787 9.967 1.00 94.38 287 SER A C 1
ATOM 2318 O O . SER A 1 287 ? -14.723 -6.831 10.729 1.00 94.38 287 SER A O 1
ATOM 2320 N N . PHE A 1 288 ? -15.542 -8.670 9.743 1.00 92.12 288 PHE A N 1
ATOM 2321 C CA . PHE A 1 288 ? -16.876 -8.622 10.358 1.00 92.12 288 PHE A CA 1
ATOM 2322 C C . PHE A 1 288 ? -17.555 -7.238 10.243 1.00 92.12 288 PHE A C 1
ATOM 2324 O O . PHE A 1 288 ? -18.223 -6.781 11.174 1.00 92.12 288 PHE A O 1
ATOM 2331 N N . GLY A 1 289 ? -17.374 -6.552 9.107 1.00 86.00 289 GLY A N 1
ATOM 2332 C CA . GLY A 1 289 ? -17.950 -5.225 8.850 1.00 86.00 289 GLY A CA 1
ATOM 2333 C C . GLY A 1 289 ? -17.132 -4.040 9.382 1.00 86.00 289 GLY A C 1
ATOM 2334 O O . GLY A 1 289 ? -17.608 -2.902 9.349 1.00 86.00 289 GLY A O 1
ATOM 2335 N N . SER A 1 290 ? -15.913 -4.269 9.875 1.00 90.88 290 SER A N 1
ATOM 2336 C CA . SER A 1 290 ? -14.938 -3.197 10.096 1.00 90.88 290 SER A CA 1
ATOM 2337 C C . SER A 1 290 ? -14.331 -2.745 8.765 1.00 90.88 290 SER A C 1
ATOM 2339 O O . SER A 1 290 ? -13.910 -3.563 7.947 1.00 90.88 290 SER A O 1
ATOM 2341 N N . PHE A 1 291 ? -14.272 -1.437 8.541 1.00 92.25 291 PHE A N 1
ATOM 2342 C CA . PHE A 1 291 ? -13.647 -0.835 7.364 1.00 92.25 291 PHE A CA 1
ATOM 2343 C C . PHE A 1 291 ? -12.174 -0.493 7.596 1.00 92.25 291 PHE A C 1
ATOM 2345 O O . PHE A 1 291 ? -11.480 -0.238 6.621 1.00 92.25 291 PHE A O 1
ATOM 2352 N N . ALA A 1 292 ? -11.669 -0.525 8.834 1.00 93.56 292 ALA A N 1
ATOM 2353 C CA . ALA A 1 292 ? -10.274 -0.192 9.131 1.00 93.56 292 ALA A CA 1
ATOM 2354 C C . ALA A 1 292 ? -9.249 -0.984 8.281 1.00 93.56 292 ALA A C 1
ATOM 2356 O O . ALA A 1 292 ? -8.410 -0.337 7.655 1.00 93.56 292 ALA A O 1
ATOM 2357 N N . PRO A 1 293 ? -9.330 -2.327 8.136 1.00 96.12 293 PRO A N 1
ATOM 2358 C CA . PRO A 1 293 ? -8.395 -3.069 7.281 1.00 96.12 293 PRO A CA 1
ATOM 2359 C C . PRO A 1 293 ? -8.514 -2.709 5.794 1.00 96.12 293 PRO A C 1
ATOM 2361 O O . PRO A 1 293 ? -7.516 -2.671 5.083 1.00 96.12 293 PRO A O 1
ATOM 2364 N N . VAL A 1 294 ? -9.733 -2.419 5.325 1.00 94.50 294 VAL A N 1
ATOM 2365 C CA . VAL A 1 294 ? -9.985 -1.997 3.938 1.00 94.50 294 VAL A CA 1
ATOM 2366 C C . VAL A 1 294 ? -9.389 -0.617 3.683 1.00 94.50 294 VAL A C 1
ATOM 2368 O O . VAL A 1 294 ? -8.730 -0.422 2.673 1.00 94.50 294 VAL A O 1
ATOM 2371 N N . ILE A 1 295 ? -9.559 0.318 4.619 1.00 92.81 295 ILE A N 1
ATOM 2372 C CA . ILE A 1 295 ? -8.974 1.659 4.552 1.00 92.81 295 ILE A CA 1
ATOM 2373 C C . ILE A 1 295 ? -7.452 1.585 4.501 1.00 92.81 295 ILE A C 1
ATOM 2375 O O . ILE A 1 295 ? -6.850 2.274 3.687 1.00 92.81 295 ILE A O 1
ATOM 2379 N N . MET A 1 296 ? -6.830 0.754 5.344 1.00 95.19 296 MET A N 1
ATOM 2380 C CA . MET A 1 296 ? -5.379 0.556 5.306 1.00 95.19 296 MET A CA 1
ATOM 2381 C C . MET A 1 296 ? -4.952 0.033 3.938 1.00 95.19 296 MET A C 1
ATOM 2383 O O . MET A 1 296 ? -4.053 0.598 3.330 1.00 95.19 296 MET A O 1
ATOM 2387 N N . PHE A 1 297 ? -5.630 -0.992 3.422 1.00 95.94 297 PHE A N 1
ATOM 2388 C CA . PHE A 1 297 ? -5.353 -1.542 2.099 1.00 95.94 297 PHE A CA 1
ATOM 2389 C C . PHE A 1 297 ? -5.489 -0.494 0.978 1.00 95.94 297 PHE A C 1
ATOM 2391 O O . PHE A 1 297 ? -4.566 -0.322 0.182 1.00 95.94 297 PHE A O 1
ATOM 2398 N N . ASP A 1 298 ? -6.592 0.258 0.961 1.00 91.94 298 ASP A N 1
ATOM 2399 C CA . ASP A 1 298 ? -6.885 1.272 -0.058 1.00 91.94 298 ASP A CA 1
ATOM 2400 C C . ASP A 1 298 ? -5.904 2.462 0.020 1.00 91.94 298 ASP A C 1
ATOM 2402 O O . ASP A 1 298 ? -5.445 2.971 -1.003 1.00 91.94 298 ASP A O 1
ATOM 2406 N N . ALA A 1 299 ? -5.505 2.872 1.226 1.00 91.44 299 ALA A N 1
ATOM 2407 C CA . ALA A 1 299 ? -4.516 3.928 1.451 1.00 91.44 299 ALA A CA 1
ATOM 2408 C C . ALA A 1 299 ? -3.129 3.598 0.876 1.00 91.44 299 AL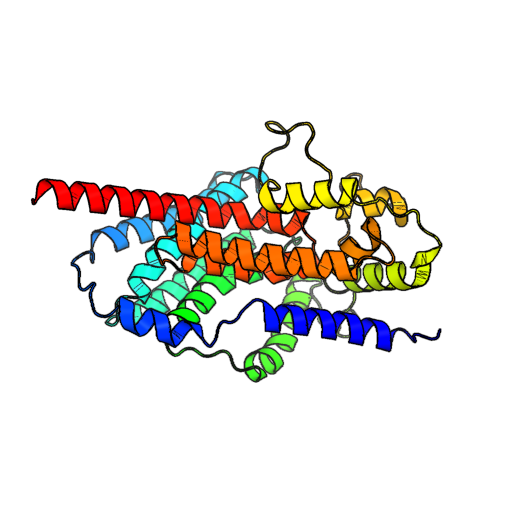A A C 1
ATOM 2410 O O . ALA A 1 299 ? -2.347 4.506 0.597 1.00 91.44 299 ALA A O 1
ATOM 2411 N N . PHE A 1 300 ? -2.825 2.313 0.679 1.00 93.69 300 PHE A N 1
ATOM 2412 C CA . PHE A 1 300 ? -1.580 1.858 0.071 1.00 93.69 300 PHE A CA 1
ATOM 2413 C C . PHE A 1 300 ? -1.627 1.771 -1.458 1.00 93.69 300 PHE A C 1
ATOM 2415 O O . PHE A 1 300 ? -0.579 1.562 -2.063 1.00 93.69 300 PHE A O 1
ATOM 2422 N N . ILE A 1 301 ? -2.773 1.980 -2.116 1.00 91.50 301 ILE A N 1
ATOM 2423 C CA . ILE A 1 301 ? -2.869 1.957 -3.590 1.00 91.50 301 ILE A CA 1
ATOM 2424 C C . ILE A 1 301 ? -1.832 2.876 -4.268 1.00 91.50 301 ILE A C 1
ATOM 2426 O O . ILE A 1 301 ? -1.194 2.427 -5.220 1.00 91.50 301 ILE A O 1
ATOM 2430 N N . PRO A 1 302 ? -1.555 4.105 -3.781 1.00 88.38 302 PRO A N 1
ATOM 2431 C CA . PRO A 1 302 ? -0.468 4.918 -4.326 1.00 88.38 302 PRO A CA 1
ATOM 2432 C C . PRO A 1 302 ? 0.909 4.233 -4.276 1.00 88.38 302 PRO A C 1
ATOM 2434 O O . PRO A 1 302 ? 1.699 4.391 -5.202 1.00 88.38 302 PRO A O 1
ATOM 2437 N N . ASN A 1 303 ? 1.207 3.416 -3.258 1.00 89.75 303 ASN A N 1
ATOM 2438 C CA . ASN A 1 303 ? 2.456 2.642 -3.240 1.00 89.75 303 ASN A CA 1
ATOM 2439 C C . ASN A 1 303 ? 2.507 1.608 -4.364 1.00 89.75 303 ASN A C 1
ATOM 2441 O O . ASN A 1 303 ? 3.587 1.380 -4.895 1.00 89.75 303 ASN A O 1
ATOM 2445 N N . TYR A 1 304 ? 1.379 0.995 -4.725 1.00 92.81 304 TYR A N 1
ATOM 2446 C CA . TYR A 1 304 ? 1.322 0.088 -5.872 1.00 92.81 304 TYR A CA 1
ATOM 2447 C C . TYR A 1 304 ? 1.550 0.847 -7.183 1.00 92.81 304 TYR A C 1
ATOM 2449 O O . TYR A 1 304 ? 2.385 0.449 -7.987 1.00 92.81 304 TYR A O 1
ATOM 2457 N N . LEU A 1 305 ? 0.865 1.976 -7.372 1.00 90.06 305 LEU A N 1
ATOM 2458 C CA . LEU A 1 305 ? 0.955 2.754 -8.609 1.00 90.06 305 LEU A CA 1
ATOM 2459 C C . LEU A 1 305 ? 2.385 3.227 -8.900 1.00 90.06 305 LEU A C 1
ATOM 2461 O O . LEU A 1 305 ? 2.852 3.127 -10.033 1.00 90.06 305 LEU A O 1
ATOM 2465 N N . TRP A 1 306 ? 3.095 3.697 -7.872 1.00 87.88 306 TRP A N 1
ATOM 2466 C CA . TRP A 1 306 ? 4.475 4.157 -8.024 1.00 87.88 306 TRP A CA 1
ATOM 2467 C C . TRP A 1 306 ? 5.503 3.035 -7.898 1.00 87.88 306 TRP A C 1
ATOM 2469 O O . TRP A 1 306 ? 6.473 3.024 -8.643 1.00 87.88 306 TRP A O 1
ATOM 2479 N N . GLY A 1 307 ? 5.332 2.124 -6.941 1.00 88.56 307 GLY A N 1
ATOM 2480 C CA . GLY A 1 307 ? 6.357 1.160 -6.537 1.00 88.56 307 GLY A CA 1
ATOM 2481 C C . GLY A 1 307 ? 6.112 -0.285 -6.964 1.00 88.56 307 GLY A C 1
ATOM 2482 O O . GLY A 1 307 ? 6.990 -1.113 -6.732 1.00 88.56 307 GLY A O 1
ATOM 2483 N N . GLY A 1 308 ? 4.956 -0.604 -7.546 1.00 93.38 308 GLY A N 1
ATOM 2484 C CA . GLY A 1 308 ? 4.660 -1.946 -8.032 1.00 93.38 308 GLY A CA 1
ATOM 2485 C C . GLY A 1 308 ? 4.076 -2.915 -7.000 1.00 93.38 308 GLY A C 1
ATOM 2486 O O . GLY A 1 308 ? 3.840 -2.558 -5.835 1.00 93.38 308 GLY A O 1
ATOM 2487 N N . LEU A 1 309 ? 3.832 -4.164 -7.415 1.00 96.19 309 LEU A N 1
ATOM 2488 C CA . LEU A 1 309 ? 3.201 -5.198 -6.573 1.00 96.19 309 LEU A CA 1
ATOM 2489 C C . LEU A 1 309 ? 4.048 -5.529 -5.339 1.00 96.19 309 LEU A C 1
ATOM 2491 O O . LEU A 1 309 ? 3.525 -5.602 -4.223 1.00 96.19 309 LEU A O 1
ATOM 2495 N N . ALA A 1 310 ? 5.361 -5.674 -5.523 1.00 94.94 310 ALA A N 1
ATOM 2496 C CA . ALA A 1 310 ? 6.282 -6.004 -4.440 1.00 94.94 310 ALA A CA 1
ATOM 2497 C C . ALA A 1 310 ? 6.348 -4.907 -3.367 1.00 94.94 310 ALA A C 1
ATOM 2499 O O . ALA A 1 310 ? 6.289 -5.205 -2.174 1.00 94.94 310 ALA A O 1
ATOM 2500 N N . SER A 1 311 ? 6.423 -3.634 -3.775 1.00 92.44 311 SER A N 1
ATOM 2501 C CA . SER A 1 311 ? 6.480 -2.498 -2.841 1.00 92.44 311 SER A CA 1
ATOM 2502 C C . SER A 1 311 ? 5.177 -2.335 -2.055 1.00 92.44 311 SER A C 1
ATOM 2504 O O . SER A 1 311 ? 5.196 -2.030 -0.859 1.00 92.44 311 SER A O 1
ATOM 2506 N N . PHE A 1 312 ? 4.038 -2.586 -2.707 1.00 95.00 312 PHE A N 1
ATOM 2507 C CA . PHE A 1 312 ? 2.734 -2.617 -2.054 1.00 95.00 312 PHE A CA 1
ATOM 2508 C C . PHE A 1 312 ? 2.661 -3.724 -0.994 1.00 95.00 312 PHE A C 1
ATOM 2510 O O . PHE A 1 312 ? 2.418 -3.440 0.185 1.00 95.00 312 PHE A O 1
ATOM 2517 N N . GLY A 1 313 ? 2.930 -4.971 -1.392 1.00 95.88 313 GLY A N 1
ATOM 2518 C CA . GLY A 1 313 ? 2.829 -6.143 -0.523 1.00 95.88 313 GLY A CA 1
ATOM 2519 C C . GLY A 1 313 ? 3.819 -6.137 0.640 1.00 95.88 313 GLY A C 1
ATOM 2520 O O . GLY A 1 313 ? 3.477 -6.527 1.755 1.00 95.88 313 GLY A O 1
ATOM 2521 N N . ALA A 1 314 ? 5.023 -5.602 0.439 1.00 92.50 314 ALA A N 1
ATOM 2522 C CA . ALA A 1 314 ? 6.016 -5.459 1.503 1.00 92.50 314 ALA A CA 1
ATOM 2523 C C . ALA A 1 314 ? 5.599 -4.489 2.624 1.00 92.50 314 ALA A C 1
ATOM 2525 O O . ALA A 1 314 ? 6.255 -4.450 3.659 1.00 92.50 314 ALA A O 1
ATOM 2526 N N . ARG A 1 315 ? 4.538 -3.690 2.443 1.00 92.00 315 ARG A N 1
ATOM 2527 C CA . ARG A 1 315 ? 4.133 -2.650 3.404 1.00 92.00 315 ARG A CA 1
ATOM 2528 C C . ARG A 1 315 ? 2.726 -2.859 3.942 1.00 92.00 315 ARG A C 1
ATOM 2530 O O . ARG A 1 315 ? 2.535 -2.833 5.153 1.00 92.00 315 ARG A O 1
ATOM 2537 N N . VAL A 1 316 ? 1.747 -3.085 3.067 1.00 96.00 316 VAL A N 1
ATOM 2538 C CA . VAL A 1 316 ? 0.318 -3.086 3.427 1.00 96.00 316 VAL A CA 1
ATOM 2539 C C . VAL A 1 316 ? -0.033 -4.132 4.491 1.00 96.00 316 VAL A C 1
ATOM 2541 O O . VAL A 1 316 ? -0.811 -3.862 5.408 1.00 96.00 316 VAL A O 1
ATOM 2544 N N . TRP A 1 317 ? 0.569 -5.320 4.414 1.00 96.81 317 TRP A N 1
ATOM 2545 C CA . TRP A 1 317 ? 0.199 -6.448 5.268 1.00 96.81 317 TRP A CA 1
ATOM 2546 C C . TRP A 1 317 ? 0.675 -6.297 6.709 1.00 96.81 317 TRP A C 1
ATOM 2548 O O . TRP A 1 317 ? 0.002 -6.800 7.609 1.00 96.81 317 TRP A O 1
ATOM 2558 N N . PHE A 1 318 ? 1.730 -5.510 6.950 1.00 94.25 318 PHE A N 1
ATOM 2559 C CA . PHE A 1 318 ? 2.142 -5.123 8.303 1.00 94.25 318 PHE A CA 1
ATOM 2560 C C . PHE A 1 318 ? 1.086 -4.281 9.031 1.00 94.25 318 PHE A C 1
ATOM 2562 O O . PHE A 1 318 ? 1.094 -4.226 10.256 1.00 94.25 318 PHE A O 1
ATOM 2569 N N . PHE A 1 319 ? 0.145 -3.676 8.301 1.00 95.19 319 PHE A N 1
ATOM 2570 C CA . PHE A 1 319 ? -1.002 -2.983 8.885 1.00 95.19 319 PHE A CA 1
ATOM 2571 C C . PHE A 1 319 ? -2.252 -3.867 8.891 1.00 95.19 319 PHE A C 1
ATOM 2573 O O . PHE A 1 319 ? -2.922 -4.028 9.912 1.00 95.19 319 PHE A O 1
ATOM 2580 N N . VAL A 1 320 ? -2.563 -4.486 7.751 1.00 97.50 320 VAL A N 1
ATOM 2581 C CA . VAL A 1 320 ? -3.810 -5.239 7.576 1.00 97.50 320 VAL A CA 1
ATOM 2582 C C . VAL A 1 320 ? -3.876 -6.467 8.489 1.00 97.50 320 VAL A C 1
ATOM 2584 O O . VAL A 1 320 ? -4.914 -6.692 9.113 1.00 97.50 320 VAL A O 1
ATOM 2587 N N . ILE A 1 321 ? -2.796 -7.246 8.619 1.00 97.00 321 ILE A N 1
ATOM 2588 C CA . ILE A 1 321 ? -2.811 -8.484 9.416 1.00 97.00 321 ILE A CA 1
ATOM 2589 C C . ILE A 1 321 ? -3.042 -8.189 10.911 1.00 97.00 321 ILE A C 1
ATOM 2591 O O . ILE A 1 321 ? -3.974 -8.770 11.478 1.00 97.00 321 ILE A O 1
ATOM 2595 N N . PRO A 1 322 ? -2.303 -7.267 11.564 1.00 95.06 322 PRO A N 1
ATOM 2596 C CA . PRO A 1 322 ? -2.565 -6.922 12.964 1.00 95.06 322 PRO A CA 1
ATOM 2597 C C . PRO A 1 322 ? -3.973 -6.363 13.206 1.00 95.06 322 PRO A C 1
ATOM 2599 O O . PRO A 1 322 ? -4.615 -6.722 14.197 1.00 95.06 322 PRO A O 1
ATOM 2602 N N . ALA A 1 323 ? -4.497 -5.543 12.285 1.00 95.88 323 ALA A N 1
ATOM 2603 C CA . ALA A 1 323 ? -5.869 -5.040 12.367 1.00 95.88 323 ALA A CA 1
ATOM 2604 C C . ALA A 1 323 ? -6.896 -6.184 12.354 1.00 95.88 323 ALA A C 1
ATOM 2606 O O . ALA A 1 323 ? -7.772 -6.258 13.222 1.00 95.88 323 ALA A O 1
ATOM 2607 N N . LEU A 1 324 ? -6.761 -7.114 11.403 1.00 97.19 324 LEU A N 1
ATOM 2608 C CA . LEU A 1 324 ? -7.612 -8.300 11.300 1.00 97.19 324 LEU A CA 1
ATOM 2609 C C . LEU A 1 324 ? -7.532 -9.178 12.549 1.00 97.19 324 LEU A C 1
ATOM 2611 O O . LEU A 1 324 ? -8.566 -9.631 13.042 1.00 97.19 324 LEU A O 1
ATOM 2615 N N . PHE A 1 325 ? -6.329 -9.378 13.088 1.00 96.12 325 PHE A N 1
ATOM 2616 C CA . PHE A 1 325 ? -6.120 -10.155 14.306 1.00 96.12 325 PHE A CA 1
ATOM 2617 C C . PHE A 1 325 ? -6.865 -9.551 15.504 1.00 96.12 325 PHE A C 1
ATOM 2619 O O . PHE A 1 325 ? -7.601 -10.258 16.197 1.00 96.12 325 PHE A O 1
ATOM 2626 N N . VAL A 1 326 ? -6.760 -8.234 15.715 1.00 93.25 326 VAL A N 1
ATOM 2627 C CA . VAL A 1 326 ? -7.484 -7.548 16.800 1.00 93.25 326 VAL A CA 1
ATOM 2628 C C . VAL A 1 326 ? -8.995 -7.640 16.621 1.00 93.25 326 VAL A C 1
ATOM 2630 O O . VAL A 1 326 ? -9.716 -7.911 17.585 1.00 93.25 326 VAL A O 1
ATOM 2633 N N . ILE A 1 327 ? -9.490 -7.458 15.398 1.00 94.31 327 ILE A N 1
ATOM 2634 C CA . ILE A 1 327 ? -10.917 -7.587 15.087 1.00 94.31 327 ILE A CA 1
ATOM 2635 C C . ILE A 1 327 ? -11.412 -9.007 15.392 1.00 94.31 327 ILE A C 1
ATOM 2637 O O . ILE A 1 327 ? -12.443 -9.181 16.052 1.00 94.31 327 ILE A O 1
ATOM 2641 N N . TRP A 1 328 ? -10.668 -10.023 14.953 1.00 95.56 328 TRP A N 1
ATOM 2642 C CA . TRP A 1 328 ? -10.981 -11.428 15.202 1.00 95.56 328 TRP A CA 1
ATOM 2643 C C . TRP A 1 328 ? -11.003 -11.758 16.697 1.00 95.56 328 TRP A C 1
ATOM 2645 O O . TRP A 1 328 ? -11.959 -12.382 17.178 1.00 95.56 328 TRP A O 1
ATOM 2655 N N . LEU A 1 329 ? -10.005 -11.288 17.452 1.00 93.19 329 LEU A N 1
ATOM 2656 C CA . LEU A 1 329 ? -9.921 -11.485 18.897 1.00 93.19 329 LEU A CA 1
ATOM 2657 C C . LEU A 1 329 ? -11.143 -10.882 19.600 1.00 93.19 329 LEU A C 1
ATOM 2659 O O . LEU A 1 329 ? -11.821 -11.554 20.377 1.00 93.19 329 LEU A O 1
ATOM 2663 N N . GLN A 1 330 ? -11.484 -9.635 19.277 1.00 89.38 330 GLN A N 1
ATOM 2664 C CA . GLN A 1 330 ? -12.632 -8.940 19.862 1.00 89.38 330 GLN A CA 1
ATOM 2665 C C . GLN A 1 330 ? -13.957 -9.639 19.553 1.00 89.38 330 GLN A C 1
ATOM 2667 O O . GLN A 1 330 ? -14.815 -9.770 20.429 1.00 89.38 330 GLN A O 1
ATOM 2672 N N . HIS A 1 331 ? -14.133 -10.100 18.317 1.00 90.12 331 HIS A N 1
ATOM 2673 C CA . HIS A 1 331 ? -15.326 -10.830 17.913 1.00 90.12 331 HIS A CA 1
ATOM 2674 C C . HIS A 1 331 ? -15.447 -12.176 18.650 1.00 90.12 331 HIS A C 1
ATOM 2676 O O . HIS A 1 331 ? -16.527 -12.519 19.139 1.00 90.12 331 HIS A O 1
ATOM 2682 N N . THR A 1 332 ? -14.338 -12.900 18.813 1.00 90.56 332 THR A N 1
ATOM 2683 C CA . THR A 1 332 ? -14.289 -14.169 19.558 1.00 90.56 332 THR A CA 1
ATOM 2684 C C . THR A 1 332 ? -14.613 -13.970 21.038 1.00 90.56 332 THR A C 1
ATOM 2686 O O . THR A 1 332 ? -15.451 -14.689 21.590 1.00 90.56 332 THR A O 1
ATOM 2689 N N . LEU A 1 333 ? -14.020 -12.957 21.676 1.00 88.44 333 LEU A N 1
ATOM 2690 C CA . LEU A 1 333 ? -14.299 -12.611 23.073 1.00 88.44 333 LEU A CA 1
ATOM 2691 C C . LEU A 1 333 ? -15.766 -12.210 23.275 1.00 88.44 333 LEU A C 1
ATOM 2693 O O . LEU A 1 333 ? -16.405 -12.685 24.215 1.00 88.44 333 LEU A O 1
ATOM 2697 N N . LYS A 1 334 ? -16.339 -11.419 22.357 1.00 86.19 334 LYS A N 1
ATOM 2698 C CA . LYS A 1 334 ? -17.759 -11.032 22.399 1.00 86.19 334 LYS A CA 1
ATOM 2699 C C . LYS A 1 334 ? -18.687 -12.248 22.322 1.00 86.19 334 LYS A C 1
ATOM 2701 O O . LYS A 1 334 ? -19.629 -12.340 23.105 1.00 86.19 334 LYS A O 1
ATOM 2706 N N . ARG A 1 335 ? -18.421 -13.199 21.418 1.00 87.56 335 ARG A N 1
ATOM 2707 C CA . ARG A 1 335 ? -19.215 -14.439 21.306 1.00 87.56 335 ARG A CA 1
ATOM 2708 C C . ARG A 1 335 ? -19.158 -15.280 22.580 1.00 87.56 335 ARG A C 1
ATOM 2710 O O . ARG A 1 335 ? -20.183 -15.807 22.997 1.00 87.56 335 ARG A O 1
ATOM 2717 N N . ARG A 1 336 ? -17.982 -15.389 23.209 1.00 86.94 336 ARG A N 1
ATOM 2718 C CA . ARG A 1 336 ? -17.817 -16.118 24.479 1.00 86.94 336 ARG A CA 1
ATOM 2719 C C . ARG A 1 336 ? -18.571 -15.453 25.629 1.00 86.94 336 ARG A C 1
ATOM 2721 O O . ARG A 1 336 ? -19.187 -16.159 26.414 1.00 86.94 336 ARG A O 1
ATOM 2728 N N . ALA A 1 337 ? -18.548 -14.123 25.712 1.00 83.19 337 ALA A N 1
ATOM 2729 C CA . ALA A 1 337 ? -19.279 -13.386 26.740 1.00 83.19 337 ALA A CA 1
ATOM 2730 C C . ALA A 1 337 ? -20.798 -13.586 26.621 1.00 83.19 337 ALA A C 1
ATOM 2732 O O . ALA A 1 337 ? -21.449 -13.862 27.619 1.00 83.19 337 ALA A O 1
ATOM 2733 N N . LEU A 1 338 ? -21.349 -13.527 25.402 1.00 81.00 338 LEU A N 1
ATOM 2734 C CA . LEU A 1 338 ? -22.784 -13.738 25.171 1.00 81.00 338 LEU A CA 1
ATOM 2735 C C . LEU A 1 338 ? -23.245 -15.154 25.552 1.00 81.00 338 LEU A C 1
ATOM 2737 O O . LEU A 1 338 ? -24.315 -15.297 26.126 1.00 81.00 338 LEU A O 1
ATOM 2741 N N . ARG A 1 339 ? -22.414 -16.178 25.310 1.00 85.06 339 ARG A N 1
ATOM 2742 C CA . ARG A 1 339 ? -22.699 -17.572 25.703 1.00 85.06 339 ARG A CA 1
ATOM 2743 C C . ARG A 1 339 ? -22.689 -17.827 27.211 1.00 85.06 339 ARG A C 1
ATOM 2745 O O . ARG A 1 339 ? -23.183 -18.858 27.626 1.00 85.06 339 ARG A O 1
ATOM 2752 N N . LYS A 1 340 ? -22.064 -16.959 28.013 1.00 79.81 340 LYS A N 1
ATOM 2753 C CA . LYS A 1 340 ? -22.073 -17.084 29.482 1.00 79.81 340 LYS A CA 1
ATOM 2754 C C . LYS A 1 340 ? -23.321 -16.472 30.121 1.00 79.81 340 LYS A C 1
ATOM 2756 O O . LYS A 1 340 ? -23.529 -16.658 31.312 1.00 79.81 340 LYS A O 1
ATOM 2761 N N . VAL A 1 341 ? -24.069 -15.672 29.361 1.00 78.56 341 VAL A N 1
ATOM 2762 C CA . VAL A 1 341 ? -25.260 -14.953 29.836 1.00 78.56 341 VAL A CA 1
ATOM 2763 C C . VAL A 1 341 ? -26.550 -15.667 29.407 1.00 78.56 341 VAL A C 1
ATOM 2765 O O . VAL A 1 341 ? -27.575 -15.475 30.051 1.00 78.56 341 VAL A O 1
ATOM 2768 N N . SER A 1 342 ? -26.493 -16.473 28.340 1.00 65.81 342 SER A N 1
ATOM 2769 C CA . SER A 1 342 ? -27.523 -17.448 27.948 1.00 65.81 342 SER A CA 1
ATOM 2770 C C . SER A 1 342 ? -27.367 -18.745 28.721 1.00 65.81 342 SER A C 1
ATOM 2772 O O . SER A 1 342 ? -28.404 -19.309 29.115 1.00 65.81 342 SER A O 1
#

Foldseek 3Di:
DDDDLVNLVVVLVVLVVVLVVLQCCPVPCVVVVVVVLVPDPDDPPPPLVVLLVVLLVQLQVQCVPPVDLVVSQLSNLLSLLQNLLSVLVVLSPPPPPPVLVVSLVSQVVSLVSCCVRRPPQDPPLLSQLSNCLSVSSCVRRHVDDDDVVVCVVVVVVVLQVSCCVPPVDRDVVCSLPPLPNQLSVLLVVCVVCLVPDDAQEDVLVVLLVCLLACLQPDCVVVVVRDDFCQLVCCVRPVDCVPHDNPHGGWNFALSVLCNHPNVCSVVVVVVVSVVSNVVLVVLCVLLVNRCSLVSLLVSLVVLCGRHNSNSSSNRSCSNNVSSSVSSVVVVVVVVVVVVVVD

Sequence (342 aa):
MFFNGSTEYALILSITFIFFAIIPGYQKTKFVVKKLVVNQRFRIENNNKSLWFLSIIVVSIVPIVLGEVSAAFPIFAGALAISITLSEKIIKSHNLKINSYVYLAIYLSISFLFYFYTWSGGGRILFGAIVSFPFLLLVQYRDFYFRLYHIIFAGPLLIGVGHIIRYGEVDFTRLHVGSVGTPVLNTIDLVKYFHSYEIKGVEAMMGQFSLFFLGWVPRSIWSSKPIGLGLTFVDDHLSREGASDEHSTAVGFIGELIWFLGPYFPIGLLVIVMTFYFTRRVLLKISFGSFAPVIMFDAFIPNYLWGGLASFGARVWFFVIPALFVIWLQHTLKRRALRKVS

Secondary structure (DSSP, 8-state):
----THHHHHHHHHHHHHHHHHTT-TTTTHHHHHHHGGG------SHHHHHHHHHHHHHHHHHHHH--HHHHHHHHHHHHHHHHHHHHHHHHSTT-HHHHHHHHHHHHHHHHHHHHHH--STTHHHHHHHHHHHHHHHHHHSS----HHHHHHHHHHHHHHHHHHHHSS--GGGGGSSTTTHHHHHHHHHHHTTTTS---HHHHHHHHHHHHHHTTS-TTT-TTPPPPHHHHHIIIII--TTS-TT------HHHHHHHHHGGGHHHHHHHHHHHHHHHHHHHHHHTTT--HHHHHHHHTHHHHHHHHHHHHHHHHHHHHHHHHHHHHHHHHHHHHHHHTT-